Protein AF-A0A1B8D083-F1 (afdb_monomer_lite)

Sequence (375 aa):
MPKVTSPSFTNTTDFDNASRGFIAALEPCIVRNHEDHVIWNNEEYDFLKDGIYQIHGFDLSNITVIEGKQGIIVIDPLISVECAAAGLKLYREHRGNRPVTGLFYTHPHGDHFGGPVEEVVDGVRFIFQITPGTEAPSEMNFYIPERKALCMVENATHNLYNILTLRGAVVRDAQAWSSYLDEAIVLFAHDADVSFASHHWPTWGREAITQYLSEQRDLYAYLHDQTVRMINEGQTGIEIAESFVLPHTLQRAWHAQGYYGSISHNHPPAEEGRRYVFCMGGADAVVRMAQTYVENGDLRFAATLLSHVVFADSKHDEAKEALALVSEKLGYGAENGPWRNCYLTGADELRGKLYPVSFDTSNEGMTAALLLDQL

Foldseek 3Di:
DPPPPDPDPVDCVVVCVVVPPCDDDDPYQFDADDVGHTDDHPPPDPPPPPQKDWDPDLAPDIWIWGDDPQFIEIWQQFLAQVSSVVSVVVCCVPPNDGDHPHYYQPAPDNGRCNHFDWDQDPNWTKTKDWQALALHNTDIKIAGQVQLETEPAPLFDLEAAALAAPVDDDRGQLLSSLVSLVVCLVPRLCRRQWYHYPDDDIDGGSVRSSVRSNLSSVLSVLLPPVCVVVVVVVDDLQNCLVPPDDPPVNVPRSSHHCPHHHSDDDHDLQVVLLVVQVVQPHLVSLLVVLVVCVVVVVLVVSLVSLSSSCSNPVPPLSSLQSNLVSLCVQLVVDPDPVSVVVSNVSSCVSVPDDDPPPDPCPPVVNVVVDDPVRD

Radius of gyration: 29.25 Å; chains: 1; bounding box: 62×53×83 Å

Secondary structure (DSSP, 8-state):
--------TT--HHHHHHHTT-----SSS-EE-TTS-EEE--TT-TT--SSEEEE-SSSSS-EEEEE-SSSEEEE---SSHHHHHHHHHHHHHHH--PPEEEEE-SSS-HHHH-SPEEEEETTEEEEEEE-TTSSSSS-EEEEEGGGTEEE-TTTS-SSPPPSS-TT--PPP-HHHHHHHHHHHIIIIITT-SEEE-SSS--EESHHHHHHHHHHHHHHHHHHHHHHHHHHHTT--HHHHHHH----HHHHH-GGGS-SSS-S--S--HHHHHHHHHHHTTSHHHHHHHHHHHHHTT-HHHHHHHHHHHHHH-TT-HHHHHHHHHHHHHHHHT-SSHHHHHHHHHHHHHHTT--------TT-HHHHTTS-TTT-

Structure (mmCIF, N/CA/C/O backbone):
data_AF-A0A1B8D083-F1
#
_entry.id   AF-A0A1B8D083-F1
#
loop_
_atom_site.group_PDB
_atom_site.id
_atom_site.type_symbol
_atom_site.label_atom_id
_atom_site.label_alt_id
_atom_site.label_comp_id
_atom_site.label_asym_id
_atom_site.label_entity_id
_atom_site.label_seq_id
_atom_site.pdbx_PDB_ins_code
_atom_site.Cartn_x
_atom_site.Cartn_y
_atom_site.Cartn_z
_atom_site.occupancy
_atom_site.B_iso_or_equiv
_atom_site.auth_seq_id
_atom_site.auth_comp_id
_atom_site.auth_asym_id
_atom_site.auth_atom_id
_atom_site.pdbx_PDB_model_num
ATOM 1 N N . MET A 1 1 ? 12.290 31.169 -26.814 1.00 35.31 1 MET A N 1
ATOM 2 C CA . MET A 1 1 ? 13.420 30.839 -25.922 1.00 35.31 1 MET A CA 1
ATOM 3 C C . MET A 1 1 ? 13.055 31.283 -24.518 1.00 35.31 1 MET A C 1
ATOM 5 O O . MET A 1 1 ? 12.882 32.486 -24.332 1.00 35.31 1 MET A O 1
ATOM 9 N N . PRO A 1 2 ? 12.859 30.373 -23.552 1.00 39.44 2 PRO A N 1
ATOM 10 C CA . PRO A 1 2 ? 12.775 30.788 -22.162 1.00 39.44 2 PRO A CA 1
ATOM 11 C C . PRO A 1 2 ? 14.160 31.298 -21.750 1.00 39.44 2 PRO A C 1
ATOM 13 O O . PRO A 1 2 ? 15.174 30.686 -22.085 1.00 39.44 2 PRO A O 1
ATOM 16 N N . LYS A 1 3 ? 14.214 32.451 -21.080 1.00 43.03 3 LYS A N 1
ATOM 17 C CA . LYS A 1 3 ? 15.454 32.958 -20.485 1.00 43.03 3 LYS A CA 1
ATOM 18 C C . LYS A 1 3 ? 15.891 31.960 -19.415 1.00 43.03 3 LYS A C 1
ATOM 20 O O . LYS A 1 3 ? 15.211 31.836 -18.403 1.00 43.03 3 LYS A O 1
ATOM 25 N N . VAL A 1 4 ? 17.003 31.264 -19.638 1.00 47.03 4 VAL A N 1
ATOM 26 C CA . VAL A 1 4 ? 17.672 30.503 -18.580 1.00 47.03 4 VAL A CA 1
ATOM 27 C C . VAL A 1 4 ? 18.258 31.530 -17.618 1.00 47.03 4 VAL A C 1
ATOM 29 O O . VAL A 1 4 ? 19.306 32.116 -17.872 1.00 47.03 4 VAL A O 1
ATOM 32 N N . THR A 1 5 ? 17.531 31.828 -16.548 1.00 59.59 5 THR A N 1
ATOM 33 C CA . THR A 1 5 ? 18.091 32.510 -15.384 1.00 59.59 5 THR A CA 1
ATOM 34 C C . THR A 1 5 ? 18.868 31.469 -14.595 1.00 59.59 5 THR A C 1
ATOM 36 O O . THR A 1 5 ? 18.269 30.628 -13.932 1.00 59.59 5 THR A O 1
ATOM 39 N N . SER A 1 6 ? 20.192 31.480 -14.725 1.00 58.06 6 SER A N 1
ATOM 40 C CA . SER A 1 6 ? 21.076 30.665 -13.896 1.00 58.06 6 SER A CA 1
ATOM 41 C C . SER A 1 6 ? 21.186 31.262 -12.487 1.00 58.06 6 SER A C 1
ATOM 43 O O . SER A 1 6 ? 21.085 32.487 -12.343 1.00 58.06 6 SER A O 1
ATOM 45 N N . PRO A 1 7 ? 21.457 30.443 -11.457 1.00 60.16 7 PRO A N 1
ATOM 46 C CA . PRO A 1 7 ? 21.855 30.944 -10.148 1.00 60.16 7 PRO A CA 1
ATOM 47 C C . PRO A 1 7 ? 23.059 31.893 -10.256 1.00 60.16 7 PRO A C 1
ATOM 49 O O . PRO A 1 7 ? 23.902 31.770 -11.150 1.00 60.16 7 PRO A O 1
ATOM 52 N N . SER A 1 8 ? 23.143 32.864 -9.346 1.00 73.56 8 SER A N 1
ATOM 53 C CA . SER A 1 8 ? 24.267 33.800 -9.301 1.00 73.56 8 SER A CA 1
ATOM 54 C C . SER A 1 8 ? 25.480 33.135 -8.655 1.00 73.56 8 SER A C 1
ATOM 56 O O . SER A 1 8 ? 25.604 33.138 -7.436 1.00 73.56 8 SER A O 1
ATOM 58 N N . PHE A 1 9 ? 26.412 32.623 -9.460 1.00 74.12 9 PHE A N 1
ATOM 59 C CA . PHE A 1 9 ? 27.657 32.009 -8.967 1.00 74.12 9 PHE A CA 1
ATOM 60 C C . PHE A 1 9 ? 28.621 32.995 -8.282 1.00 74.12 9 PHE A C 1
ATOM 62 O O . PHE A 1 9 ? 29.599 32.577 -7.672 1.00 74.12 9 PHE A O 1
ATOM 69 N N . THR A 1 10 ? 28.358 34.302 -8.368 1.00 81.44 10 THR A N 1
ATOM 70 C CA . THR A 1 10 ? 29.085 35.343 -7.623 1.00 81.44 10 THR A CA 1
ATOM 71 C C . THR A 1 10 ? 28.470 35.644 -6.252 1.00 81.44 10 THR A C 1
ATOM 73 O O . THR A 1 10 ? 29.045 36.423 -5.498 1.00 81.44 10 THR A O 1
ATOM 76 N N . ASN A 1 11 ? 27.306 35.065 -5.920 1.00 71.50 11 ASN A N 1
ATOM 77 C CA . ASN A 1 11 ? 26.664 35.230 -4.618 1.00 71.50 11 ASN A CA 1
ATOM 78 C C . ASN A 1 11 ? 27.136 34.123 -3.661 1.00 71.50 11 ASN A C 1
ATOM 80 O O . ASN A 1 11 ? 26.690 32.985 -3.764 1.00 71.50 11 ASN A O 1
ATOM 84 N N . THR A 1 12 ? 28.018 34.469 -2.724 1.00 76.31 12 THR A N 1
ATOM 85 C CA . THR A 1 12 ? 28.580 33.543 -1.724 1.00 76.31 12 THR A CA 1
ATOM 86 C C . THR A 1 12 ? 27.841 33.561 -0.384 1.00 76.31 12 THR A C 1
ATOM 88 O O . THR A 1 12 ? 28.309 32.948 0.570 1.00 76.31 12 THR A O 1
ATOM 91 N N . THR A 1 13 ? 26.682 34.224 -0.297 1.00 67.69 13 THR A N 1
ATOM 92 C CA . THR A 1 13 ? 25.957 34.456 0.967 1.00 67.69 13 THR A CA 1
ATOM 93 C C . THR A 1 13 ? 25.660 33.168 1.740 1.00 67.69 13 THR A C 1
ATOM 95 O O . THR A 1 13 ? 25.706 33.186 2.963 1.00 67.69 13 THR A O 1
ATOM 98 N N . ASP A 1 14 ? 25.401 32.044 1.066 1.00 51.91 14 ASP A N 1
ATOM 99 C CA . ASP A 1 14 ? 25.166 30.761 1.744 1.00 51.91 14 ASP A CA 1
ATOM 100 C C . ASP A 1 14 ? 26.439 30.177 2.377 1.00 51.91 14 ASP A C 1
ATOM 102 O O . ASP A 1 14 ? 26.368 29.600 3.459 1.00 51.91 14 ASP A O 1
ATOM 106 N N . PHE A 1 15 ? 27.615 30.393 1.774 1.00 52.81 15 PHE A N 1
ATOM 107 C CA . PHE A 1 15 ? 28.903 30.034 2.383 1.00 52.81 15 PHE A CA 1
ATOM 108 C C . PHE A 1 15 ? 29.192 30.901 3.611 1.00 52.81 15 PHE A C 1
ATOM 110 O O . PHE A 1 15 ? 29.624 30.392 4.649 1.00 52.81 15 PHE A O 1
ATOM 117 N N . ASP A 1 16 ? 28.898 32.198 3.507 1.00 65.94 16 ASP A N 1
ATOM 118 C CA . ASP A 1 16 ? 29.034 33.135 4.617 1.00 65.94 16 ASP A CA 1
ATOM 119 C C . ASP A 1 16 ? 28.040 32.787 5.738 1.00 65.94 16 ASP A C 1
ATOM 121 O O . ASP A 1 16 ? 28.429 32.710 6.894 1.00 65.94 16 ASP A O 1
ATOM 125 N N . ASN A 1 17 ? 26.776 32.478 5.431 1.00 53.44 17 ASN A N 1
ATOM 126 C CA . ASN A 1 17 ? 25.757 32.086 6.415 1.00 53.44 17 ASN A CA 1
ATOM 127 C C . ASN A 1 17 ? 26.057 30.741 7.086 1.00 53.44 17 ASN A C 1
ATOM 129 O O . ASN A 1 17 ? 25.830 30.611 8.286 1.00 53.44 17 ASN A O 1
ATOM 133 N N . ALA A 1 18 ? 26.600 29.768 6.349 1.00 39.06 18 ALA A N 1
ATOM 134 C CA . ALA A 1 18 ? 27.004 28.474 6.901 1.00 39.06 18 ALA A CA 1
ATOM 135 C C . ALA A 1 18 ? 28.136 28.593 7.940 1.00 39.06 18 ALA A C 1
ATOM 137 O O . ALA A 1 18 ? 28.322 27.693 8.755 1.00 39.06 18 ALA A O 1
ATOM 138 N N . SER A 1 19 ? 28.884 29.700 7.923 1.00 47.12 19 SER A N 1
ATOM 139 C CA . SER A 1 19 ? 30.014 29.961 8.822 1.00 47.12 19 SER A CA 1
ATOM 140 C C . SER A 1 19 ? 29.788 31.141 9.787 1.00 47.12 19 SER A C 1
ATOM 142 O O . SER A 1 19 ? 30.520 31.301 10.767 1.00 47.12 19 SER A O 1
ATOM 144 N N . ARG A 1 20 ? 28.752 31.959 9.566 1.00 40.88 20 ARG A N 1
ATOM 145 C CA . ARG A 1 20 ? 28.433 33.164 10.344 1.00 40.88 20 ARG A CA 1
ATOM 146 C C . ARG A 1 20 ? 27.710 32.819 11.642 1.00 40.88 20 ARG A C 1
ATOM 148 O O . ARG A 1 20 ? 26.608 32.288 11.638 1.00 40.88 20 ARG A O 1
ATOM 155 N N . GLY A 1 21 ? 28.300 33.226 12.765 1.00 40.69 21 GLY A N 1
ATOM 156 C CA . GLY A 1 21 ? 27.706 33.048 14.095 1.00 40.69 21 GLY A CA 1
ATOM 157 C C . GLY A 1 21 ? 27.992 31.691 14.736 1.00 40.69 21 GLY A C 1
ATOM 158 O O . GLY A 1 21 ? 27.399 31.373 15.763 1.00 40.69 21 GLY A O 1
ATOM 159 N N . PHE A 1 22 ? 28.916 30.908 14.174 1.00 39.06 22 PHE A N 1
ATOM 160 C CA . PHE A 1 22 ? 29.440 29.727 14.848 1.00 39.06 22 PHE A CA 1
ATOM 161 C C . PHE A 1 22 ? 30.236 30.144 16.101 1.00 39.06 22 PHE A C 1
ATOM 163 O O . PHE A 1 22 ? 31.201 30.901 15.995 1.00 39.06 22 PHE A O 1
ATOM 170 N N . ILE A 1 23 ? 29.802 29.687 17.285 1.00 42.44 23 ILE A N 1
ATOM 171 C CA . ILE A 1 23 ? 30.380 30.051 18.596 1.00 42.44 23 ILE A CA 1
ATOM 172 C C . ILE A 1 23 ? 30.952 28.817 19.328 1.00 42.44 23 ILE A C 1
ATOM 174 O O . ILE A 1 23 ? 32.112 28.861 19.724 1.00 42.44 23 ILE A O 1
ATOM 178 N N . ALA A 1 24 ? 30.187 27.727 19.493 1.00 39.41 24 ALA A N 1
ATOM 179 C CA . ALA A 1 24 ? 30.637 26.391 19.938 1.00 39.41 24 ALA A CA 1
ATOM 180 C C . ALA A 1 24 ? 29.497 25.355 19.775 1.00 39.41 24 ALA A C 1
ATOM 182 O O . ALA A 1 24 ? 28.337 25.746 19.648 1.00 39.41 24 ALA A O 1
ATOM 183 N N . ALA A 1 25 ? 29.814 24.054 19.813 1.00 39.97 25 ALA A N 1
ATOM 184 C CA . ALA A 1 25 ? 28.861 22.937 19.827 1.00 39.97 25 ALA A CA 1
ATOM 185 C C . ALA A 1 25 ? 29.106 22.046 21.049 1.00 39.97 25 ALA A C 1
ATOM 187 O O . ALA A 1 25 ? 30.201 22.057 21.607 1.00 39.97 25 ALA A O 1
ATOM 188 N N . LEU A 1 26 ? 28.044 21.350 21.462 1.00 39.06 26 LEU A N 1
ATOM 189 C CA . LEU A 1 26 ? 27.848 20.808 22.798 1.00 39.06 26 LEU A CA 1
ATOM 190 C C . LEU A 1 26 ? 29.109 20.146 23.367 1.00 39.06 26 LEU A C 1
ATOM 192 O O . LEU A 1 26 ? 29.471 19.060 22.929 1.00 39.06 26 LEU A O 1
ATOM 196 N N . GLU A 1 27 ? 29.707 20.764 24.393 1.00 43.91 27 GLU A N 1
ATOM 197 C CA . GLU A 1 27 ? 30.523 20.046 25.370 1.00 43.91 27 GLU A CA 1
ATOM 198 C C . GLU A 1 27 ? 30.133 20.386 26.821 1.00 43.91 27 GLU A C 1
ATOM 200 O O . GLU A 1 27 ? 30.391 21.494 27.294 1.00 43.91 27 GLU A O 1
ATOM 205 N N . PRO A 1 28 ? 29.402 19.444 27.461 1.00 38.75 28 PRO A N 1
ATOM 206 C CA . PRO A 1 28 ? 28.068 19.184 26.897 1.00 38.75 28 PRO A CA 1
ATOM 207 C C . PRO A 1 28 ? 26.964 18.721 27.841 1.00 38.75 28 PRO A C 1
ATOM 209 O O . PRO A 1 28 ? 27.169 17.890 28.716 1.00 38.75 28 PRO A O 1
ATOM 212 N N . CYS A 1 29 ? 25.736 19.042 27.456 1.00 54.09 29 CYS A N 1
ATOM 213 C CA . CYS A 1 29 ? 24.543 18.344 27.909 1.00 54.09 29 CYS A CA 1
ATOM 214 C C . CYS A 1 29 ? 24.322 17.017 27.143 1.00 54.09 29 CYS A C 1
ATOM 216 O O . CYS A 1 29 ? 23.278 16.817 26.560 1.00 54.09 29 CYS A O 1
ATOM 218 N N . ILE A 1 30 ? 25.309 16.124 27.026 1.00 46.06 30 ILE A N 1
ATOM 219 C CA . ILE A 1 30 ? 25.129 14.816 26.363 1.00 46.06 30 ILE A CA 1
ATOM 220 C C . ILE A 1 30 ? 25.744 13.679 27.192 1.00 46.06 30 ILE A C 1
ATOM 222 O O . ILE A 1 30 ? 26.878 13.760 27.657 1.00 46.06 30 ILE A O 1
ATOM 226 N N . VAL A 1 31 ? 24.963 12.600 27.286 1.00 43.53 31 VAL A N 1
ATOM 227 C CA . VAL A 1 31 ? 25.223 11.228 27.750 1.00 43.53 31 VAL A CA 1
ATOM 228 C C . VAL A 1 31 ? 26.267 10.540 26.903 1.00 43.53 31 VAL A C 1
ATOM 230 O O . VAL A 1 31 ? 26.088 10.556 25.707 1.00 43.53 31 VAL A O 1
ATOM 233 N N . ARG A 1 32 ? 27.248 9.846 27.485 1.00 55.22 32 ARG A N 1
ATOM 234 C CA . ARG A 1 32 ? 28.288 9.071 26.787 1.00 55.22 32 ARG A CA 1
ATOM 235 C C . ARG A 1 32 ? 28.113 7.560 27.011 1.00 55.22 32 ARG A C 1
ATOM 237 O O . ARG A 1 32 ? 27.521 7.160 28.005 1.00 55.22 32 ARG A O 1
ATOM 244 N N . ASN A 1 33 ? 28.606 6.714 26.114 1.00 40.19 33 ASN A N 1
ATOM 245 C CA . ASN A 1 33 ? 28.629 5.264 26.227 1.00 40.19 33 ASN A CA 1
ATOM 246 C C . ASN A 1 33 ? 29.945 4.823 26.882 1.00 40.19 33 ASN A C 1
ATOM 248 O O . ASN A 1 33 ? 30.778 5.648 27.235 1.00 40.19 33 ASN A O 1
ATOM 252 N N . HIS A 1 34 ? 30.103 3.521 27.096 1.00 40.78 34 HIS A N 1
ATOM 253 C CA . HIS A 1 34 ? 31.009 2.937 28.088 1.00 40.78 34 HIS A CA 1
ATOM 254 C C . HIS A 1 34 ? 32.525 3.042 27.817 1.00 40.78 34 HIS A C 1
ATOM 256 O O . HIS A 1 34 ? 33.307 2.728 28.710 1.00 40.78 34 HIS A O 1
ATOM 262 N N . GLU A 1 35 ? 32.938 3.517 26.643 1.00 46.81 35 GLU A N 1
ATOM 263 C CA . GLU A 1 35 ? 34.320 3.943 26.351 1.00 46.81 35 GLU A CA 1
ATOM 264 C C . GLU A 1 35 ? 34.473 5.481 26.321 1.00 46.81 35 GLU A C 1
ATOM 266 O O . GLU A 1 35 ? 35.556 5.973 26.020 1.00 46.81 35 GLU A O 1
ATOM 271 N N . ASP A 1 36 ? 33.406 6.223 26.662 1.00 54.28 36 ASP A N 1
ATOM 272 C CA . ASP A 1 36 ? 33.219 7.688 26.634 1.00 54.28 36 ASP A CA 1
ATOM 273 C C . ASP A 1 36 ? 32.542 8.288 25.359 1.00 54.28 36 ASP A C 1
ATOM 275 O O . ASP A 1 36 ? 32.768 9.458 25.023 1.00 54.28 36 ASP A O 1
ATOM 279 N N . HIS A 1 37 ? 31.628 7.565 24.663 1.00 52.16 37 HIS A N 1
ATOM 280 C CA . HIS A 1 37 ? 30.934 8.105 23.458 1.00 52.16 37 HIS A CA 1
ATOM 281 C C . HIS A 1 37 ? 29.516 8.660 23.648 1.00 52.16 37 HIS A C 1
ATOM 283 O O . HIS A 1 37 ? 28.562 7.931 23.846 1.00 52.16 37 HIS A O 1
ATOM 289 N N . VAL A 1 38 ? 29.345 9.953 23.432 1.00 48.41 38 VAL A N 1
ATOM 290 C CA . VAL A 1 38 ? 28.099 10.746 23.430 1.00 48.41 38 VAL A CA 1
ATOM 291 C C . VAL A 1 38 ? 26.916 10.128 22.608 1.00 48.41 38 VAL A C 1
ATOM 293 O O . VAL A 1 38 ? 27.074 9.929 21.413 1.00 48.41 38 VAL A O 1
ATOM 296 N N . ILE A 1 39 ? 25.735 9.868 23.204 1.00 40.47 39 ILE A N 1
ATOM 297 C CA . ILE A 1 39 ? 24.523 9.211 22.660 1.00 40.47 39 ILE A CA 1
ATOM 298 C C . ILE A 1 39 ? 23.259 10.099 22.732 1.00 40.47 39 ILE A C 1
ATOM 300 O O . ILE A 1 39 ? 22.441 10.039 21.819 1.00 40.47 39 ILE A O 1
ATOM 304 N N . TRP A 1 40 ? 23.052 10.917 23.781 1.00 37.97 40 TRP A N 1
ATOM 305 C CA . TRP A 1 40 ? 21.798 11.692 23.933 1.00 37.97 40 TRP A CA 1
ATOM 306 C C . TRP A 1 40 ? 21.845 12.910 24.881 1.00 37.97 40 TRP A C 1
ATOM 308 O O . TRP A 1 40 ? 22.535 12.870 25.895 1.00 37.97 40 TRP A O 1
ATOM 318 N N . ASN A 1 41 ? 21.049 13.953 24.599 1.00 49.31 41 ASN A N 1
ATOM 319 C CA . ASN A 1 41 ? 20.940 15.213 25.355 1.00 49.31 41 ASN A CA 1
ATOM 320 C C . ASN A 1 41 ? 19.531 15.416 25.914 1.00 49.31 41 ASN A C 1
ATOM 322 O O . ASN A 1 41 ? 18.594 15.516 25.131 1.00 49.31 41 ASN A O 1
ATOM 326 N N . ASN A 1 42 ? 19.377 15.499 27.239 1.00 42.69 42 ASN A N 1
ATOM 327 C CA . ASN A 1 42 ? 18.054 15.390 27.856 1.00 42.69 42 ASN A CA 1
ATOM 328 C C . ASN A 1 42 ? 17.711 16.396 28.953 1.00 42.69 42 ASN A C 1
ATOM 330 O O . ASN A 1 42 ? 16.707 16.212 29.637 1.00 42.69 42 ASN A O 1
ATOM 334 N N . GLU A 1 43 ? 18.481 17.457 29.153 1.00 55.72 43 GLU A N 1
ATOM 335 C CA . GLU A 1 43 ? 18.119 18.445 30.184 1.00 55.72 43 GLU A CA 1
ATOM 336 C C . GLU A 1 43 ? 16.973 19.394 29.765 1.00 55.72 43 GLU A C 1
ATOM 338 O O . GLU A 1 43 ? 16.831 20.491 30.294 1.00 55.72 43 GLU A O 1
ATOM 343 N N . GLU A 1 44 ? 16.102 18.969 28.843 1.00 41.97 44 GLU A N 1
ATOM 344 C CA . GLU A 1 44 ? 15.040 19.784 28.233 1.00 41.97 44 GLU A CA 1
ATOM 345 C C . GLU A 1 44 ? 13.632 19.620 28.855 1.00 41.97 44 GLU A C 1
ATOM 347 O O . GLU A 1 44 ? 12.709 20.330 28.457 1.00 41.97 44 GLU A O 1
ATOM 352 N N . TYR A 1 45 ? 13.416 18.739 29.842 1.00 49.00 45 TYR A N 1
ATOM 353 C CA . TYR A 1 45 ? 12.047 18.308 30.216 1.00 49.00 45 TYR A CA 1
ATOM 354 C C . TYR A 1 45 ? 11.586 18.599 31.660 1.00 49.00 45 TYR A C 1
ATOM 356 O O . TYR A 1 45 ? 10.638 17.993 32.156 1.00 49.00 45 TYR A O 1
ATOM 364 N N . ASP A 1 46 ? 12.189 19.559 32.357 1.00 47.75 46 ASP A N 1
ATOM 365 C CA . ASP A 1 46 ? 12.025 19.718 33.816 1.00 47.75 46 ASP A CA 1
ATOM 366 C C . ASP A 1 46 ? 10.674 20.317 34.313 1.00 47.75 46 ASP A C 1
ATOM 368 O O . ASP A 1 46 ? 10.465 20.480 35.518 1.00 47.75 46 ASP A O 1
ATOM 372 N N . PHE A 1 47 ? 9.724 20.625 33.417 1.00 45.09 47 PHE A N 1
ATOM 373 C CA . PHE A 1 47 ? 8.469 21.353 33.705 1.00 45.09 47 PHE A CA 1
ATOM 374 C C . PHE A 1 47 ? 7.223 20.479 33.999 1.00 45.09 47 PHE A C 1
ATOM 376 O O . PHE A 1 47 ? 6.136 21.014 34.211 1.00 45.09 47 PHE A O 1
ATOM 383 N N . LEU A 1 48 ? 7.344 19.148 34.042 1.00 44.22 48 LEU A N 1
ATOM 384 C CA . LEU A 1 48 ? 6.218 18.187 34.088 1.00 44.22 48 LEU A CA 1
ATOM 385 C C . LEU A 1 48 ? 5.728 17.762 35.506 1.00 44.22 48 LEU A C 1
ATOM 387 O O . LEU A 1 48 ? 5.119 16.706 35.649 1.00 44.22 48 LEU A O 1
ATOM 391 N N . LYS A 1 49 ? 5.995 18.523 36.581 1.00 43.12 49 LYS A N 1
ATOM 392 C CA . LYS A 1 49 ? 6.062 17.960 37.957 1.00 43.12 49 LYS A CA 1
ATOM 393 C C . LYS A 1 49 ? 4.771 17.831 38.811 1.00 43.12 49 LYS A C 1
ATOM 395 O O . LYS A 1 49 ? 4.882 17.214 39.862 1.00 43.12 49 LYS A O 1
ATOM 400 N N . ASP A 1 50 ? 3.572 18.291 38.416 1.00 57.62 50 ASP A N 1
ATOM 401 C CA . ASP A 1 50 ? 2.331 18.101 39.222 1.00 57.62 50 ASP A CA 1
ATOM 402 C C . ASP A 1 50 ? 1.088 17.709 38.391 1.00 57.62 50 ASP A C 1
ATOM 404 O O . ASP A 1 50 ? 0.838 18.266 37.324 1.00 57.62 50 ASP A O 1
ATOM 408 N N . GLY A 1 51 ? 0.266 16.782 38.914 1.00 59.69 51 GLY A N 1
ATOM 409 C CA . GLY A 1 51 ? -1.019 16.360 38.317 1.00 59.69 51 GLY A CA 1
ATOM 410 C C . GLY A 1 51 ? -0.938 15.239 37.271 1.00 59.69 51 GLY A C 1
ATOM 411 O O . GLY A 1 51 ? -1.960 14.894 36.677 1.00 59.69 51 GLY A O 1
ATOM 412 N N . ILE A 1 52 ? 0.250 14.666 37.071 1.00 68.50 52 ILE A N 1
ATOM 413 C CA . ILE A 1 52 ? 0.526 13.548 36.164 1.00 68.50 52 ILE A CA 1
ATOM 414 C C . ILE A 1 52 ? 0.972 12.357 37.010 1.00 68.50 52 ILE A C 1
ATOM 416 O O . ILE A 1 52 ? 1.915 12.455 37.793 1.00 68.50 52 ILE A O 1
ATOM 420 N N . TYR A 1 53 ? 0.284 11.235 36.859 1.00 68.12 53 TYR A N 1
ATOM 421 C CA . TYR A 1 53 ? 0.540 10.004 37.593 1.00 68.12 53 TYR A CA 1
ATOM 422 C C . TYR A 1 53 ? 0.782 8.875 36.610 1.00 68.12 53 TYR A C 1
ATOM 424 O O . TYR A 1 53 ? 0.131 8.817 35.573 1.00 68.12 53 TYR A O 1
ATOM 432 N N . GLN A 1 54 ? 1.677 7.957 36.947 1.00 53.53 54 GLN A N 1
ATOM 433 C CA . GLN A 1 54 ? 1.875 6.735 36.181 1.00 53.53 54 GLN A CA 1
ATOM 434 C C . GLN A 1 54 ? 1.642 5.529 37.077 1.00 53.53 54 GLN A C 1
ATOM 436 O O . GLN A 1 54 ? 2.039 5.515 38.244 1.00 53.53 54 GLN A O 1
ATOM 441 N N . ILE A 1 55 ? 0.963 4.528 36.529 1.00 59.50 55 ILE A N 1
ATOM 442 C CA . ILE A 1 55 ? 0.824 3.219 37.153 1.00 59.50 55 ILE A CA 1
ATOM 443 C C . ILE A 1 55 ? 1.726 2.270 36.373 1.00 59.50 55 ILE A C 1
ATOM 445 O O . ILE A 1 55 ? 1.587 2.118 35.160 1.00 59.50 55 ILE A O 1
ATOM 449 N N . HIS A 1 56 ? 2.658 1.659 37.096 1.00 55.59 56 HIS A N 1
ATOM 450 C CA . HIS A 1 56 ? 3.701 0.798 36.551 1.00 55.59 56 HIS A CA 1
ATOM 451 C C . HIS A 1 56 ? 3.469 -0.659 36.949 1.00 55.59 56 HIS A C 1
ATOM 453 O O . HIS A 1 56 ? 2.948 -0.931 38.033 1.00 55.59 56 HIS A O 1
ATOM 459 N N . GLY A 1 57 ? 3.931 -1.590 36.110 1.00 45.03 57 GLY A N 1
ATOM 460 C CA . GLY A 1 57 ? 4.023 -3.015 36.454 1.00 45.03 57 GLY A CA 1
ATOM 461 C C . GLY A 1 57 ? 2.690 -3.762 36.461 1.00 45.03 57 GLY A C 1
ATOM 462 O O . GLY A 1 57 ? 2.592 -4.825 37.070 1.00 45.03 57 GLY A O 1
ATOM 463 N N . PHE A 1 58 ? 1.669 -3.194 35.819 1.00 47.97 58 PHE A N 1
ATOM 464 C CA . PHE A 1 58 ? 0.383 -3.853 35.586 1.00 47.97 58 PHE A CA 1
ATOM 465 C C . PHE A 1 58 ? 0.329 -4.493 34.195 1.00 47.97 58 PHE A C 1
ATOM 467 O O . PHE A 1 58 ? -0.504 -5.360 33.977 1.00 47.97 58 PHE A O 1
ATOM 474 N N . ASP A 1 59 ? 1.225 -4.101 33.288 1.00 51.22 59 ASP A N 1
ATOM 475 C CA . ASP A 1 59 ? 1.394 -4.666 31.950 1.00 51.22 59 ASP A CA 1
ATOM 476 C C . ASP A 1 59 ? 2.810 -4.347 31.421 1.00 51.22 59 ASP A C 1
ATOM 478 O O . ASP A 1 59 ? 3.646 -3.851 32.184 1.00 51.22 59 ASP A O 1
ATOM 482 N N . LEU A 1 60 ? 3.088 -4.638 30.143 1.00 44.59 60 LEU A N 1
ATOM 483 C CA . LEU A 1 60 ? 4.359 -4.323 29.473 1.00 44.59 60 LEU A CA 1
ATOM 484 C C . LEU A 1 60 ? 4.637 -2.810 29.411 1.00 44.59 60 LEU A C 1
ATOM 486 O O . LEU A 1 60 ? 5.777 -2.384 29.601 1.00 44.59 60 LEU A O 1
ATOM 490 N N . SER A 1 61 ? 3.593 -2.011 29.192 1.00 45.09 61 SER A N 1
ATOM 491 C CA . SER A 1 61 ? 3.644 -0.550 29.179 1.00 45.09 61 SER A CA 1
ATOM 492 C C . SER A 1 61 ? 3.197 0.053 30.517 1.00 45.09 61 SER A C 1
ATOM 494 O O . SER A 1 61 ? 2.752 -0.631 31.445 1.00 45.09 61 SER A O 1
ATOM 496 N N . ASN A 1 62 ? 3.306 1.378 30.621 1.00 55.88 62 ASN A N 1
ATOM 497 C CA . ASN A 1 62 ? 2.751 2.140 31.733 1.00 55.88 62 ASN A CA 1
ATOM 498 C C . ASN A 1 62 ? 1.492 2.866 31.273 1.00 55.88 62 ASN A C 1
ATOM 500 O O . ASN A 1 62 ? 1.477 3.439 30.188 1.00 55.88 62 ASN A O 1
ATOM 504 N N . ILE A 1 63 ? 0.508 2.973 32.161 1.00 63.28 63 ILE A N 1
ATOM 505 C CA . ILE A 1 63 ? -0.645 3.851 31.961 1.00 63.28 63 ILE A CA 1
ATOM 506 C C . ILE A 1 63 ? -0.384 5.177 32.672 1.00 63.28 63 ILE A C 1
ATOM 508 O O . ILE A 1 63 ? -0.025 5.208 33.855 1.00 63.28 63 ILE A O 1
ATOM 512 N N . THR A 1 64 ? -0.562 6.285 31.955 1.00 71.25 64 THR A N 1
ATOM 513 C CA . THR A 1 64 ? -0.435 7.638 32.511 1.00 71.25 64 THR A CA 1
ATOM 514 C C . THR A 1 64 ? -1.815 8.243 32.728 1.00 71.25 64 THR A C 1
ATOM 516 O O . THR A 1 64 ? -2.691 8.151 31.875 1.00 71.25 64 THR A O 1
ATOM 519 N N . VAL A 1 65 ? -2.017 8.893 33.868 1.00 70.88 65 VAL A N 1
ATOM 520 C CA . VAL A 1 65 ? -3.252 9.583 34.232 1.00 70.88 65 VAL A CA 1
ATOM 521 C C . VAL A 1 65 ? -2.934 11.041 34.526 1.00 70.88 65 VAL A C 1
ATOM 523 O O . VAL A 1 65 ? -2.151 11.345 35.424 1.00 70.88 65 VAL A O 1
ATOM 526 N N . ILE A 1 66 ? -3.569 11.947 33.791 1.00 76.19 66 ILE A N 1
ATOM 527 C CA . ILE A 1 66 ? -3.453 13.392 33.982 1.00 76.19 66 ILE A CA 1
ATOM 528 C C . ILE A 1 66 ? -4.758 13.917 34.581 1.00 76.19 66 ILE A C 1
ATOM 530 O O . ILE A 1 66 ? -5.839 13.721 34.023 1.00 76.19 66 ILE A O 1
ATOM 534 N N . GLU A 1 67 ? -4.676 14.596 35.724 1.00 83.38 67 GLU A N 1
ATOM 535 C CA . GLU A 1 67 ? -5.827 15.236 36.366 1.00 83.38 67 GLU A CA 1
ATOM 536 C C . GLU A 1 67 ? -6.208 16.538 35.633 1.00 83.38 67 GLU A C 1
ATOM 538 O O . GLU A 1 67 ? -5.473 17.524 35.652 1.00 83.38 67 GLU A O 1
ATOM 543 N N . GLY A 1 68 ? -7.382 16.556 34.993 1.00 74.69 68 GLY A N 1
ATOM 544 C CA . GLY A 1 68 ? -7.952 17.718 34.307 1.00 74.69 68 GLY A CA 1
ATOM 545 C C . GLY A 1 68 ? -9.052 18.429 35.111 1.00 74.69 68 GLY A C 1
ATOM 546 O O . GLY A 1 68 ? -9.415 18.040 36.219 1.00 74.69 68 GLY A O 1
ATOM 547 N N . LYS A 1 69 ? -9.636 19.492 34.535 1.00 77.69 69 LYS A N 1
ATOM 548 C CA . LYS A 1 69 ? -10.684 20.300 35.202 1.00 77.69 69 LYS A CA 1
ATOM 549 C C . LYS A 1 69 ? -12.032 19.582 35.348 1.00 77.69 69 LYS A C 1
ATOM 551 O O . LYS A 1 69 ? -12.777 19.888 36.273 1.00 77.69 69 LYS A O 1
ATOM 556 N N . GLN A 1 70 ? -12.364 18.693 34.413 1.00 77.19 70 GLN A N 1
ATOM 557 C CA . GLN A 1 70 ? -13.669 18.018 34.323 1.00 77.19 70 GLN A CA 1
ATOM 558 C C . GLN A 1 70 ? -13.592 16.516 34.632 1.00 77.19 70 GLN A C 1
ATOM 560 O O . GLN A 1 70 ? -14.620 15.871 34.815 1.00 77.19 70 GLN A O 1
ATOM 565 N N . GLY A 1 71 ? -12.382 15.967 34.715 1.00 85.06 71 GLY A N 1
ATOM 566 C CA . GLY A 1 71 ? -12.134 14.540 34.823 1.00 85.06 71 GLY A CA 1
ATOM 567 C C . GLY A 1 71 ? -10.650 14.237 34.683 1.00 85.06 71 GLY A C 1
ATOM 568 O O . GLY A 1 71 ? -9.810 15.096 34.949 1.00 85.06 71 GLY A O 1
ATOM 569 N N . ILE A 1 72 ? -10.330 13.017 34.279 1.00 79.56 72 ILE A N 1
ATOM 570 C CA . ILE A 1 72 ? -8.961 12.576 34.006 1.00 79.56 72 ILE A CA 1
ATOM 571 C C . ILE A 1 72 ? -8.757 12.337 32.516 1.00 79.56 72 ILE A C 1
ATOM 573 O O . ILE A 1 72 ? -9.703 12.016 31.795 1.00 79.56 72 ILE A O 1
ATOM 577 N N . ILE A 1 73 ? -7.519 12.502 32.072 1.00 76.69 73 ILE A N 1
ATOM 578 C CA . ILE A 1 73 ? -7.052 12.071 30.760 1.00 76.69 73 ILE A CA 1
ATOM 579 C C . ILE A 1 73 ? -6.187 10.840 30.987 1.00 76.69 73 ILE A C 1
ATOM 581 O O . ILE A 1 73 ? -5.277 10.880 31.813 1.00 76.69 73 ILE A O 1
ATOM 585 N N . VAL A 1 74 ? -6.484 9.758 30.283 1.00 77.44 74 VAL A N 1
ATOM 586 C CA . VAL A 1 74 ? -5.687 8.532 30.315 1.00 77.44 74 VAL A CA 1
ATOM 587 C C . VAL A 1 74 ? -4.795 8.505 29.080 1.00 77.44 74 VAL A C 1
ATOM 589 O O . VAL A 1 74 ? -5.214 8.924 28.004 1.00 77.44 74 VAL A O 1
ATOM 592 N N . ILE A 1 75 ? -3.557 8.055 29.237 1.00 72.56 75 ILE A N 1
ATOM 593 C CA . ILE A 1 75 ? -2.629 7.832 28.135 1.00 72.56 75 ILE A CA 1
ATOM 594 C C . ILE A 1 75 ? -2.133 6.395 28.231 1.00 72.56 75 ILE A C 1
ATOM 596 O O . ILE A 1 75 ? -1.671 5.994 29.300 1.00 72.56 75 ILE A O 1
ATOM 600 N N . ASP A 1 76 ? -2.238 5.668 27.123 1.00 74.69 76 ASP A N 1
ATOM 601 C CA . ASP A 1 76 ? -1.752 4.298 26.934 1.00 74.69 76 ASP A CA 1
ATOM 602 C C . ASP A 1 76 ? -2.345 3.272 27.921 1.00 74.69 76 ASP A C 1
ATOM 604 O O . ASP A 1 76 ? -1.707 2.896 28.907 1.00 74.69 76 ASP A O 1
ATOM 608 N N . PRO A 1 77 ? -3.591 2.807 27.701 1.00 77.50 77 PRO A N 1
ATOM 609 C CA . PRO A 1 77 ? -4.302 1.935 28.632 1.00 77.50 77 PRO A CA 1
ATOM 610 C C . PRO A 1 77 ? -3.886 0.457 28.515 1.00 77.50 77 PRO A C 1
ATOM 612 O O . PRO A 1 77 ? -4.745 -0.417 28.521 1.00 77.50 77 PRO A O 1
ATOM 615 N N . LEU A 1 78 ? -2.581 0.178 28.494 1.00 60.06 78 LEU A N 1
ATOM 616 C CA . LEU A 1 78 ? -2.002 -1.169 28.621 1.00 60.06 78 LEU A CA 1
ATOM 617 C C . LEU A 1 78 ? -2.393 -2.153 27.484 1.00 60.06 78 LEU A C 1
ATOM 619 O O . LEU A 1 78 ? -3.067 -1.771 26.525 1.00 60.06 78 LEU A O 1
ATOM 623 N N . ILE A 1 79 ? -1.939 -3.419 27.559 1.00 53.66 79 ILE A N 1
ATOM 624 C CA . ILE A 1 79 ? -2.240 -4.473 26.562 1.00 53.66 79 ILE A CA 1
ATOM 625 C C . ILE A 1 79 ? -3.662 -5.016 26.734 1.00 53.66 79 ILE A C 1
ATOM 627 O O . ILE A 1 79 ? -4.261 -5.457 25.761 1.00 53.66 79 ILE A O 1
ATOM 631 N N . SER A 1 80 ? -4.210 -5.038 27.952 1.00 53.25 80 SER A N 1
ATOM 632 C CA . SER A 1 80 ? -5.501 -5.690 28.229 1.00 53.25 80 SER A CA 1
ATOM 633 C C . SER A 1 80 ? -6.451 -4.848 29.079 1.00 53.25 80 SER A C 1
ATOM 635 O O . SER A 1 80 ? -6.033 -4.035 29.911 1.00 53.25 80 SER A O 1
ATOM 637 N N . VAL A 1 81 ? -7.757 -5.090 28.909 1.00 56.47 81 VAL A N 1
ATOM 638 C CA . VAL A 1 81 ? -8.823 -4.422 29.678 1.00 56.47 81 VAL A CA 1
ATOM 639 C C . VAL A 1 81 ? -8.650 -4.664 31.170 1.00 56.47 81 VAL A C 1
ATOM 641 O O . VAL A 1 81 ? -8.845 -3.758 31.976 1.00 56.47 81 VAL A O 1
ATOM 644 N N . GLU A 1 82 ? -8.285 -5.884 31.555 1.00 69.06 82 GLU A N 1
ATOM 645 C CA . GLU A 1 82 ? -8.125 -6.299 32.941 1.00 69.06 82 GLU A CA 1
ATOM 646 C C . GLU A 1 82 ? -7.008 -5.510 33.624 1.00 69.06 82 GLU A C 1
ATOM 648 O O . GLU A 1 82 ? -7.210 -4.978 34.722 1.00 69.06 82 GLU A O 1
ATOM 653 N N . CYS A 1 83 ? -5.858 -5.381 32.958 1.00 57.53 83 CYS A N 1
ATOM 654 C CA . CYS A 1 83 ? -4.729 -4.605 33.455 1.00 57.53 83 CYS A CA 1
ATOM 655 C C . CYS A 1 83 ? -5.081 -3.115 33.532 1.00 57.53 83 CYS A C 1
ATOM 657 O O . CYS A 1 83 ? -4.840 -2.478 34.564 1.00 57.53 83 CYS A O 1
ATOM 659 N N . ALA A 1 84 ? -5.715 -2.564 32.490 1.00 65.38 84 ALA A N 1
ATOM 660 C CA . ALA A 1 84 ? -6.139 -1.165 32.449 1.00 65.38 84 ALA A CA 1
ATOM 661 C C . ALA A 1 84 ? -7.146 -0.837 33.564 1.00 65.38 84 ALA A C 1
ATOM 663 O O . ALA A 1 84 ? -6.999 0.150 34.291 1.00 65.38 84 ALA A O 1
ATOM 664 N N . ALA A 1 85 ? -8.145 -1.702 33.759 1.00 70.19 85 ALA A N 1
ATOM 665 C CA . ALA A 1 85 ? -9.155 -1.568 34.800 1.00 70.19 85 ALA A CA 1
ATOM 666 C C . ALA A 1 85 ? -8.543 -1.672 36.202 1.00 70.19 85 ALA A C 1
ATOM 668 O O . ALA A 1 85 ? -8.903 -0.893 37.091 1.00 70.19 85 ALA A O 1
ATOM 669 N N . ALA A 1 86 ? -7.601 -2.596 36.409 1.00 67.69 86 ALA A N 1
ATOM 670 C CA . ALA A 1 86 ? -6.891 -2.744 37.673 1.00 67.69 86 ALA A CA 1
ATOM 671 C C . ALA A 1 86 ? -6.017 -1.515 37.981 1.00 67.69 86 ALA A C 1
ATOM 673 O O . ALA A 1 86 ? -6.056 -1.007 39.107 1.00 67.69 86 ALA A O 1
ATOM 674 N N . GLY A 1 87 ? -5.306 -0.980 36.984 1.00 70.19 87 GLY A N 1
ATOM 675 C CA . GLY A 1 87 ? -4.515 0.242 37.128 1.00 70.19 87 GLY A CA 1
ATOM 676 C C . GLY A 1 87 ? -5.388 1.458 37.443 1.00 70.19 87 GLY A C 1
ATOM 677 O O . GLY A 1 87 ? -5.137 2.193 38.402 1.00 70.19 87 GLY A O 1
ATOM 678 N N . LEU A 1 88 ? -6.488 1.636 36.709 1.00 77.62 88 LEU A N 1
ATOM 679 C CA . LEU A 1 88 ? -7.409 2.746 36.936 1.00 77.62 88 LEU A CA 1
ATOM 680 C C . LEU A 1 88 ? -8.121 2.647 38.294 1.00 77.62 88 LEU A C 1
ATOM 682 O O . LEU A 1 88 ? -8.356 3.666 38.950 1.00 77.62 88 LEU A O 1
ATOM 686 N N . LYS A 1 89 ? -8.434 1.431 38.755 1.00 76.44 89 LYS A N 1
ATOM 687 C CA . LYS A 1 89 ? -8.950 1.187 40.106 1.00 76.44 89 LYS A CA 1
ATOM 688 C C . LYS A 1 89 ? -7.940 1.622 41.170 1.00 76.44 89 LYS A C 1
ATOM 690 O O . LYS A 1 89 ? -8.323 2.361 42.076 1.00 76.44 89 LYS A O 1
ATOM 695 N N . LEU A 1 90 ? -6.668 1.239 41.030 1.00 71.75 90 LEU A N 1
ATOM 696 C CA . LEU A 1 90 ? -5.602 1.632 41.956 1.00 71.75 90 LEU A CA 1
ATOM 697 C C . LEU A 1 90 ? -5.454 3.158 42.039 1.00 71.75 90 LEU A C 1
ATOM 699 O O . LEU A 1 90 ? -5.364 3.719 43.134 1.00 71.75 90 LEU A O 1
ATOM 703 N N . TYR A 1 91 ? -5.486 3.845 40.895 1.00 83.62 91 TYR A N 1
ATOM 704 C CA . TYR A 1 91 ? -5.493 5.308 40.862 1.00 83.62 91 TYR A CA 1
ATOM 705 C C . TYR A 1 91 ? -6.700 5.883 41.616 1.00 83.62 91 TYR A C 1
ATOM 707 O O . TYR A 1 91 ? -6.538 6.751 42.476 1.00 83.62 91 TYR A O 1
ATOM 715 N N . ARG A 1 92 ? -7.912 5.374 41.357 1.00 87.38 92 ARG A N 1
ATOM 716 C CA . ARG A 1 92 ? -9.151 5.864 41.988 1.00 87.38 92 ARG A CA 1
ATOM 717 C C . ARG A 1 92 ? -9.165 5.676 43.505 1.00 87.38 92 ARG A C 1
ATOM 719 O O . ARG A 1 92 ? -9.677 6.553 44.200 1.00 87.38 92 ARG A O 1
ATOM 726 N N . GLU A 1 93 ? -8.578 4.596 44.020 1.00 83.06 93 GLU A N 1
ATOM 727 C CA . GLU A 1 93 ? -8.438 4.347 45.465 1.00 83.06 93 GLU A CA 1
ATOM 728 C C . GLU A 1 93 ? -7.626 5.443 46.176 1.00 83.06 93 GLU A C 1
ATOM 730 O O . GLU A 1 93 ? -7.919 5.776 47.323 1.00 83.06 93 GLU A O 1
ATOM 735 N N . HIS A 1 94 ? -6.657 6.053 45.488 1.00 80.56 94 HIS A N 1
ATOM 736 C CA . HIS A 1 94 ? -5.743 7.038 46.078 1.00 80.56 94 HIS A CA 1
ATOM 737 C C . HIS A 1 94 ? -6.050 8.487 45.676 1.00 80.56 94 HIS A C 1
ATOM 739 O O . HIS A 1 94 ? -5.683 9.420 46.392 1.00 80.56 94 HIS A O 1
ATOM 745 N N . ARG A 1 95 ? -6.693 8.693 44.522 1.00 88.44 95 ARG A N 1
ATOM 746 C CA . ARG A 1 95 ? -6.870 10.010 43.881 1.00 88.44 95 ARG A CA 1
ATOM 747 C C . ARG A 1 95 ? -8.333 10.400 43.662 1.00 88.44 95 ARG A C 1
ATOM 749 O O . ARG A 1 95 ? -8.614 11.515 43.224 1.00 88.44 95 ARG A O 1
ATOM 756 N N . GLY A 1 96 ? -9.272 9.518 44.005 1.00 84.62 96 GLY A N 1
ATOM 757 C CA . GLY A 1 96 ? -10.709 9.752 43.888 1.00 84.62 96 GLY A CA 1
ATOM 758 C C . GLY A 1 96 ? -11.301 9.346 42.535 1.00 84.62 96 GLY A C 1
ATOM 759 O O . GLY A 1 96 ? -10.609 9.144 41.538 1.00 84.62 96 GLY A O 1
ATOM 760 N N . ASN A 1 97 ? -12.628 9.225 42.506 1.00 88.88 97 ASN A N 1
ATOM 761 C CA . ASN A 1 97 ? -13.366 8.652 41.381 1.00 88.88 97 ASN A CA 1
ATOM 762 C C . ASN A 1 97 ? -13.800 9.711 40.353 1.00 88.88 97 ASN A C 1
ATOM 764 O O . ASN A 1 97 ? -14.981 10.035 40.235 1.00 88.88 97 ASN A O 1
ATOM 768 N N . ARG A 1 98 ? -12.830 10.290 39.642 1.00 86.75 98 ARG A N 1
ATOM 769 C CA . ARG A 1 98 ? -13.088 11.242 38.550 1.00 86.75 98 ARG A CA 1
ATOM 770 C C . ARG A 1 98 ? -13.429 10.495 37.245 1.00 86.75 98 ARG A C 1
ATOM 772 O O . ARG A 1 98 ? -12.846 9.432 37.007 1.00 86.75 98 ARG A O 1
ATOM 779 N N . PRO A 1 99 ? -14.343 11.019 36.403 1.00 81.75 99 PRO A N 1
ATOM 780 C CA . PRO A 1 99 ? -14.658 10.407 35.113 1.00 81.75 99 PRO A CA 1
ATOM 781 C C . PRO A 1 99 ? -13.464 10.511 34.158 1.00 81.75 99 PRO A C 1
ATOM 783 O O . PRO A 1 99 ? -12.736 11.505 34.193 1.00 81.75 99 PRO A O 1
ATOM 786 N N . VAL A 1 100 ? -13.272 9.503 33.306 1.00 79.94 100 VAL A N 1
ATOM 787 C CA . VAL A 1 100 ? -12.361 9.619 32.160 1.00 79.94 100 VAL A CA 1
ATOM 788 C C . VAL A 1 100 ? -13.014 10.580 31.168 1.00 79.94 100 VAL A C 1
ATOM 790 O O . VAL A 1 100 ? -14.192 10.462 30.855 1.00 79.94 100 VAL A O 1
ATOM 793 N N . THR A 1 101 ? -12.276 11.611 30.769 1.00 79.75 101 THR A N 1
ATOM 794 C CA . THR A 1 101 ? -12.755 12.701 29.895 1.00 79.75 101 THR A CA 1
ATOM 795 C C . THR A 1 101 ? -11.908 12.865 28.640 1.00 79.75 101 THR A C 1
ATOM 797 O O . THR A 1 101 ? -12.236 13.671 27.774 1.00 79.75 101 THR A O 1
ATOM 800 N N . GLY A 1 102 ? -10.817 12.111 28.539 1.00 70.50 102 GLY A N 1
ATOM 801 C CA . GLY A 1 102 ? -9.956 12.074 27.373 1.00 70.50 102 GLY A CA 1
ATOM 802 C C . GLY A 1 102 ? -9.077 10.836 27.411 1.00 70.50 102 GLY A C 1
ATOM 803 O O . GLY A 1 102 ? -8.695 10.372 28.487 1.00 70.50 102 GLY A O 1
ATOM 804 N N . LEU A 1 103 ? -8.755 10.331 26.230 1.00 73.81 103 LEU A N 1
ATOM 805 C CA . LEU A 1 103 ? -7.850 9.216 26.044 1.00 73.81 103 LEU A CA 1
ATOM 806 C C . LEU A 1 103 ? -6.863 9.569 24.935 1.00 73.81 103 LEU A C 1
ATOM 808 O O . LEU A 1 103 ? -7.268 10.066 23.885 1.00 73.81 103 LEU A O 1
ATOM 812 N N . PHE A 1 104 ? -5.582 9.328 25.184 1.00 62.91 104 PHE A N 1
ATOM 813 C CA . PHE A 1 104 ? -4.520 9.487 24.203 1.00 62.91 104 PHE A CA 1
ATOM 814 C C . PHE A 1 104 ? -3.788 8.164 24.029 1.00 62.91 104 PHE A C 1
ATOM 816 O O . PHE A 1 104 ? -3.441 7.506 25.005 1.00 62.91 104 PHE A O 1
ATOM 823 N N . TYR A 1 105 ? -3.512 7.820 22.780 1.00 68.44 105 TYR A N 1
ATOM 824 C CA . TYR A 1 105 ? -2.537 6.794 22.448 1.00 68.44 105 TYR A CA 1
ATOM 825 C C . TYR A 1 105 ? -1.284 7.498 21.970 1.00 68.44 105 TYR A C 1
ATOM 827 O O . TYR A 1 105 ? -1.352 8.354 21.083 1.00 68.44 105 TYR A O 1
ATOM 835 N N . THR A 1 106 ? -0.148 7.176 22.574 1.00 49.50 106 THR A N 1
ATOM 836 C CA . THR A 1 106 ? 1.128 7.761 22.166 1.00 49.50 106 THR A CA 1
ATOM 837 C C . THR A 1 106 ? 1.564 7.224 20.809 1.00 49.50 106 THR A C 1
ATOM 839 O O . THR A 1 106 ? 2.084 7.991 20.000 1.00 49.50 106 THR A O 1
ATOM 842 N N . HIS A 1 107 ? 1.336 5.933 20.541 1.00 50.88 107 HIS A N 1
ATOM 843 C CA . HIS A 1 107 ? 1.718 5.266 19.298 1.00 50.88 107 HIS A CA 1
ATOM 844 C C . HIS A 1 107 ? 0.989 3.916 19.118 1.00 5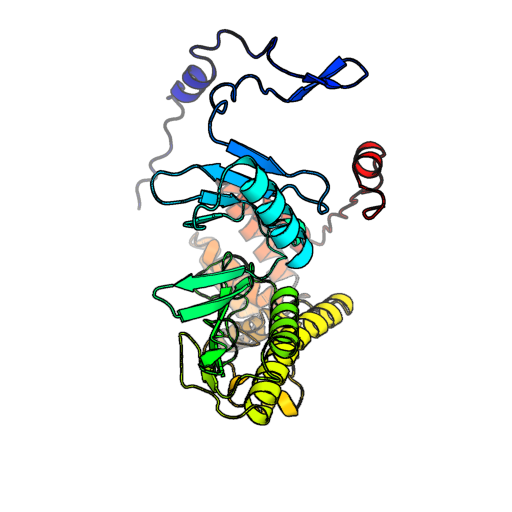0.88 107 HIS A C 1
ATOM 846 O O . HIS A 1 107 ? 0.440 3.382 20.084 1.00 50.88 107 HIS A O 1
ATOM 852 N N . PRO A 1 108 ? 0.957 3.348 17.896 1.00 56.78 108 PRO A N 1
ATOM 853 C CA . PRO A 1 108 ? 0.196 2.140 17.599 1.00 56.78 108 PRO A CA 1
ATOM 854 C C . PRO A 1 108 ? 0.989 0.859 17.912 1.00 56.78 108 PRO A C 1
ATOM 856 O O . PRO A 1 108 ? 1.171 0.015 17.038 1.00 56.78 108 PRO A O 1
ATOM 859 N N . HIS A 1 109 ? 1.397 0.663 19.168 1.00 47.66 109 HIS A N 1
ATOM 860 C CA . HIS A 1 109 ? 1.822 -0.652 19.670 1.00 47.66 109 HIS A CA 1
ATOM 861 C C . HIS A 1 109 ? 0.791 -1.231 20.639 1.00 47.66 109 HIS A C 1
ATOM 863 O O . HIS A 1 109 ? 0.166 -0.487 21.392 1.00 47.66 109 HIS A O 1
ATOM 869 N N . GLY A 1 110 ? 0.599 -2.555 20.603 1.00 44.41 110 GLY A N 1
ATOM 870 C CA . GLY A 1 110 ? -0.480 -3.242 21.323 1.00 44.41 110 GLY A CA 1
ATOM 871 C C . GLY A 1 110 ? -0.493 -2.986 22.829 1.00 44.41 110 GLY A C 1
ATOM 872 O O . GLY A 1 110 ? -1.549 -2.975 23.437 1.00 44.41 110 GLY A O 1
ATOM 873 N N . ASP A 1 111 ? 0.642 -2.687 23.443 1.00 43.03 111 ASP A N 1
ATOM 874 C CA . ASP A 1 111 ? 0.749 -2.306 24.849 1.00 43.03 111 ASP A CA 1
ATOM 875 C C . ASP A 1 111 ? 0.345 -0.866 25.150 1.00 43.03 111 ASP A C 1
ATOM 877 O O . ASP A 1 111 ? 0.091 -0.529 26.299 1.00 43.03 111 ASP A O 1
ATOM 881 N N . HIS A 1 112 ? 0.171 -0.027 24.143 1.00 47.44 112 HIS A N 1
ATOM 882 C CA . HIS A 1 112 ? -0.258 1.357 24.298 1.00 47.44 112 HIS A CA 1
ATOM 883 C C . HIS A 1 112 ? -1.725 1.578 23.902 1.00 47.44 112 HIS A C 1
ATOM 885 O O . HIS A 1 112 ? -2.234 2.685 24.056 1.00 47.44 112 HIS A O 1
ATOM 891 N N . PHE A 1 113 ? -2.434 0.547 23.429 1.00 56.22 113 PHE A N 1
ATOM 892 C CA . PHE A 1 113 ? -3.861 0.635 23.079 1.00 56.22 113 PHE A CA 1
ATOM 893 C C . PHE A 1 113 ? -4.671 -0.654 23.303 1.00 56.22 113 PHE A C 1
ATOM 895 O O . PHE A 1 113 ? -5.880 -0.643 23.081 1.00 56.22 113 PHE A O 1
ATOM 902 N N . GLY A 1 114 ? -4.032 -1.769 23.666 1.00 48.25 114 GLY A N 1
ATOM 903 C CA . GLY A 1 114 ? -4.594 -3.119 23.562 1.00 48.25 114 GLY A CA 1
ATOM 904 C C . GLY A 1 114 ? -5.771 -3.406 24.485 1.00 48.25 114 GLY A C 1
ATOM 905 O O . GLY A 1 114 ? -6.538 -4.323 24.210 1.00 48.25 114 GLY A O 1
ATOM 906 N N . GLY A 1 115 ? -5.975 -2.620 25.544 1.00 54.34 115 GLY A N 1
ATOM 907 C CA . GLY A 1 115 ? -7.246 -2.622 26.260 1.00 54.34 115 GLY A CA 1
ATOM 908 C C . GLY A 1 115 ? -8.346 -1.972 25.408 1.00 54.34 115 GLY A C 1
ATOM 909 O O . GLY A 1 115 ? -8.346 -0.741 25.321 1.00 54.34 115 GLY A O 1
ATOM 910 N N . PRO A 1 116 ? -9.308 -2.718 24.812 1.00 54.06 116 PRO A N 1
ATOM 911 C CA . PRO A 1 116 ? -10.458 -2.109 24.162 1.00 54.06 116 PRO A CA 1
ATOM 912 C C . PRO A 1 116 ? -11.151 -1.164 25.130 1.00 54.06 116 PRO A C 1
ATOM 914 O O . PRO A 1 116 ? -11.405 -1.477 26.298 1.00 54.06 116 PRO A O 1
ATOM 917 N N . VAL A 1 117 ? -11.421 0.029 24.628 1.00 62.00 117 VAL A N 1
ATOM 918 C CA . VAL A 1 117 ? -11.859 1.128 25.470 1.00 62.00 117 VAL A CA 1
ATOM 919 C C . VAL A 1 117 ? -13.367 1.110 25.509 1.00 62.00 117 VAL A C 1
ATOM 921 O O . VAL A 1 117 ? -14.036 1.282 24.488 1.00 62.00 117 VAL A O 1
ATOM 924 N N . GLU A 1 118 ? -13.896 0.876 26.701 1.00 70.62 118 GLU A N 1
ATOM 925 C CA . GLU A 1 118 ? -15.307 1.052 26.989 1.00 70.62 118 GLU A CA 1
ATOM 926 C C . GLU A 1 118 ? -15.531 2.474 27.502 1.00 70.62 118 GLU A C 1
ATOM 928 O O . GLU A 1 118 ? -15.030 2.840 28.563 1.00 70.62 118 GLU A O 1
ATOM 933 N N . GLU A 1 119 ? -16.305 3.271 26.769 1.00 70.06 119 GLU A N 1
ATOM 934 C CA . GLU A 1 119 ? -16.685 4.618 27.197 1.00 70.06 119 GLU A CA 1
ATOM 935 C C . GLU A 1 119 ? -18.195 4.805 27.149 1.00 70.06 119 GLU A C 1
ATOM 937 O O . GLU A 1 119 ? -18.893 4.286 26.275 1.00 70.06 119 GLU A O 1
ATOM 942 N N . VAL A 1 120 ? -18.709 5.596 28.089 1.00 75.06 120 VAL A N 1
ATOM 943 C CA . VAL A 1 120 ? -20.115 5.998 28.110 1.00 75.06 120 VAL A CA 1
ATOM 944 C C . VAL A 1 120 ? -20.214 7.449 27.668 1.00 75.06 120 VAL A C 1
ATOM 946 O O . VAL A 1 120 ? -19.867 8.365 28.412 1.00 75.06 120 VAL A O 1
ATOM 949 N N . VAL A 1 121 ? -20.744 7.659 26.467 1.00 61.75 121 VAL A N 1
ATOM 950 C CA . VAL A 1 121 ? -20.983 8.989 25.901 1.00 61.75 121 VAL A CA 1
ATOM 951 C C . VAL A 1 121 ? -22.482 9.247 25.927 1.00 61.75 121 VAL A C 1
ATOM 953 O O . VAL A 1 121 ? -23.249 8.532 25.288 1.00 61.75 121 VAL A O 1
ATOM 956 N N . ASP A 1 122 ? -22.908 10.247 26.701 1.00 69.00 122 ASP A N 1
ATOM 957 C CA . ASP A 1 122 ? -24.327 10.614 26.856 1.00 69.00 122 ASP A CA 1
ATOM 958 C C . ASP A 1 122 ? -25.232 9.425 27.253 1.00 69.00 122 ASP A C 1
ATOM 960 O O . ASP A 1 122 ? -26.324 9.213 26.730 1.00 69.00 122 ASP A O 1
ATOM 964 N N . GLY A 1 123 ? -24.740 8.577 28.163 1.00 76.38 123 GLY A N 1
ATOM 965 C CA . GLY A 1 123 ? -25.466 7.388 28.624 1.00 76.38 123 GLY A CA 1
ATOM 966 C C . GLY A 1 123 ? -25.505 6.222 27.628 1.00 76.38 123 GLY A C 1
ATOM 967 O O . GLY A 1 123 ? -26.142 5.211 27.919 1.00 76.38 123 GLY A O 1
ATOM 968 N N . VAL A 1 124 ? -24.824 6.324 26.482 1.00 62.31 124 VAL A N 1
ATOM 969 C CA . VAL A 1 124 ? -24.664 5.234 25.510 1.00 62.31 124 VAL A CA 1
ATOM 970 C C . VAL A 1 124 ? -23.275 4.627 25.660 1.00 62.31 124 VAL A C 1
ATOM 972 O O . VAL A 1 124 ? -22.280 5.348 25.620 1.00 62.31 124 VAL A O 1
ATOM 975 N N . ARG A 1 125 ? -23.209 3.305 25.832 1.00 80.50 125 ARG A N 1
ATOM 976 C CA . ARG A 1 125 ? -21.949 2.571 25.955 1.00 80.50 125 ARG A CA 1
ATOM 977 C C . ARG A 1 125 ? -21.377 2.254 24.580 1.00 80.50 125 ARG A C 1
ATOM 979 O O . ARG A 1 125 ? -22.070 1.698 23.730 1.00 80.50 125 ARG A O 1
ATOM 986 N N . PHE A 1 126 ? -20.111 2.585 24.391 1.00 77.25 126 PHE A N 1
ATOM 987 C CA . PHE A 1 126 ? -19.327 2.274 23.206 1.00 77.25 126 PHE A CA 1
ATOM 988 C C . PHE A 1 126 ? -18.153 1.394 23.607 1.00 77.25 126 PHE A C 1
ATOM 990 O O . PHE A 1 126 ? -17.499 1.668 24.607 1.00 77.25 126 PHE A O 1
ATOM 997 N N . ILE A 1 127 ? -17.889 0.361 22.815 1.00 81.50 127 ILE A N 1
ATOM 998 C CA . ILE A 1 127 ? -16.675 -0.448 22.893 1.00 81.50 127 ILE A CA 1
ATOM 999 C C . ILE A 1 127 ? -15.884 -0.165 21.622 1.00 81.50 127 ILE A C 1
ATOM 1001 O O . ILE A 1 127 ? -16.359 -0.476 20.531 1.00 81.50 127 ILE A O 1
ATOM 1005 N N . PHE A 1 128 ? -14.717 0.455 21.749 1.00 79.19 128 PHE A N 1
ATOM 1006 C CA . PHE A 1 128 ? -13.867 0.802 20.612 1.00 79.19 128 PHE A CA 1
ATOM 1007 C C . PHE A 1 128 ? -12.843 -0.300 20.333 1.00 79.19 128 PHE A C 1
ATOM 1009 O O . PHE A 1 128 ? -12.242 -0.845 21.257 1.00 79.19 128 PHE A O 1
ATOM 1016 N N . GLN A 1 129 ? -12.620 -0.583 19.052 1.00 83.06 129 GLN A N 1
ATOM 1017 C CA . GLN A 1 129 ? -11.514 -1.405 18.566 1.00 83.06 129 GLN A CA 1
ATOM 1018 C C . GLN A 1 129 ? -10.615 -0.510 17.721 1.00 83.06 129 GLN A C 1
ATOM 1020 O O . GLN A 1 129 ? -11.058 0.035 16.713 1.00 83.06 129 GLN A O 1
ATOM 1025 N N . ILE A 1 130 ? -9.366 -0.338 18.135 1.00 76.81 130 ILE A N 1
ATOM 1026 C CA . ILE A 1 130 ? -8.410 0.546 17.466 1.00 76.81 130 ILE A CA 1
ATOM 1027 C C . ILE A 1 130 ? -7.720 -0.228 16.342 1.00 76.81 130 ILE A C 1
ATOM 1029 O O . ILE A 1 130 ? -7.235 -1.332 16.561 1.00 76.81 130 ILE A O 1
ATOM 1033 N N . THR A 1 131 ? -7.691 0.340 15.139 1.00 84.00 131 THR A N 1
ATOM 1034 C CA . THR A 1 131 ? -7.272 -0.346 13.905 1.00 84.00 131 THR A CA 1
ATOM 1035 C C . THR A 1 131 ? -6.286 0.514 13.098 1.00 84.00 131 THR A C 1
ATOM 1037 O O . THR A 1 131 ? -6.607 0.954 11.993 1.00 84.00 131 THR A O 1
ATOM 1040 N N . PRO A 1 132 ? -5.104 0.847 13.637 1.00 82.44 132 PRO A N 1
ATOM 1041 C CA . PRO A 1 132 ? -4.140 1.720 12.974 1.00 82.44 132 PRO A CA 1
ATOM 1042 C C . PRO A 1 132 ? -3.544 1.067 11.721 1.00 82.44 132 PRO A C 1
ATOM 1044 O O . PRO A 1 132 ? -3.374 -0.147 11.655 1.00 82.44 132 PRO A O 1
ATOM 1047 N N . GLY A 1 133 ? -3.190 1.885 10.728 1.00 78.50 133 GLY A N 1
ATOM 1048 C CA . GLY A 1 133 ? -2.496 1.423 9.517 1.00 78.50 133 GLY A CA 1
ATOM 1049 C C . GLY A 1 133 ? -3.369 0.650 8.521 1.00 78.50 133 GLY A C 1
ATOM 1050 O O . GLY A 1 133 ? -2.844 0.143 7.527 1.00 78.50 133 GLY A O 1
ATOM 1051 N N . THR A 1 134 ? -4.678 0.595 8.776 1.00 89.62 134 THR A N 1
ATOM 1052 C CA . THR A 1 134 ? -5.704 -0.008 7.916 1.00 89.62 134 THR A CA 1
ATOM 1053 C C . THR A 1 134 ? -6.119 0.963 6.807 1.00 89.62 134 THR A C 1
ATOM 1055 O O . THR A 1 134 ? -5.299 1.264 5.940 1.00 89.62 134 THR A O 1
ATOM 1058 N N . GLU A 1 135 ? -7.345 1.497 6.801 1.00 80.19 135 GLU A N 1
ATOM 1059 C CA . GLU A 1 135 ? -7.717 2.561 5.869 1.00 80.19 135 GLU A CA 1
ATOM 1060 C C . GLU A 1 135 ? -6.938 3.840 6.211 1.00 80.19 135 GLU A C 1
ATOM 1062 O O . GLU A 1 135 ? -6.234 4.389 5.359 1.00 80.19 135 GLU A O 1
ATOM 1067 N N . ALA A 1 136 ? -6.931 4.271 7.466 1.00 70.31 136 ALA A N 1
ATOM 1068 C CA . ALA A 1 136 ? -6.150 5.420 7.897 1.00 70.31 136 ALA A CA 1
ATOM 1069 C C . ALA A 1 136 ? -4.983 5.036 8.828 1.00 70.31 136 ALA A C 1
ATOM 1071 O O . ALA A 1 136 ? -5.015 4.021 9.527 1.00 70.31 136 ALA A O 1
ATOM 1072 N N . PRO A 1 137 ? -3.933 5.883 8.916 1.00 69.38 137 PRO A N 1
ATOM 1073 C CA . PRO A 1 137 ? -2.872 5.711 9.912 1.00 69.38 137 PRO A CA 1
ATOM 1074 C C . PRO A 1 137 ? -3.390 5.663 11.359 1.00 69.38 137 PRO A C 1
ATOM 1076 O O . PRO A 1 137 ? -2.764 5.045 12.212 1.00 69.38 137 PRO A O 1
ATOM 1079 N N . SER A 1 138 ? -4.526 6.312 11.628 1.00 74.12 138 SER A N 1
ATOM 1080 C CA . SER A 1 138 ? -5.218 6.295 12.916 1.00 74.12 138 SER A CA 1
ATOM 1081 C C . SER A 1 138 ? -6.709 6.123 12.668 1.00 74.12 138 SER A C 1
ATOM 1083 O O . SER A 1 138 ? -7.341 6.993 12.067 1.00 74.12 138 SER A O 1
ATOM 1085 N N . GLU A 1 139 ? -7.249 4.989 13.103 1.00 77.62 139 GLU A N 1
ATOM 1086 C CA . GLU A 1 139 ? -8.638 4.606 12.874 1.00 77.62 139 GLU A CA 1
ATOM 1087 C C . GLU A 1 139 ? -9.146 3.688 13.983 1.00 77.62 139 GLU A C 1
ATOM 1089 O O . GLU A 1 139 ? -8.358 3.074 14.707 1.00 77.62 139 GLU A O 1
ATOM 1094 N N . MET A 1 140 ? -10.468 3.618 14.137 1.00 81.19 140 MET A N 1
ATOM 1095 C CA . MET A 1 140 ? -11.119 2.762 15.121 1.00 81.19 140 MET A CA 1
ATOM 1096 C C . MET A 1 140 ? -12.516 2.338 14.670 1.00 81.19 140 MET A C 1
ATOM 1098 O O . MET A 1 140 ? -13.305 3.174 14.238 1.00 81.19 140 MET A O 1
ATOM 1102 N N . ASN A 1 141 ? -12.851 1.064 14.858 1.00 87.12 141 ASN A N 1
ATOM 1103 C CA . ASN A 1 141 ? -14.227 0.571 14.840 1.00 87.12 141 ASN A CA 1
ATOM 1104 C C . ASN A 1 141 ? -14.891 0.819 16.201 1.00 87.12 141 ASN A C 1
ATOM 1106 O O . ASN A 1 141 ? -14.218 1.053 17.210 1.00 87.12 141 ASN A O 1
ATOM 1110 N N . PHE A 1 142 ? -16.218 0.717 16.263 1.00 81.88 142 PHE A N 1
ATOM 1111 C CA . PHE A 1 142 ? -16.917 0.723 17.549 1.00 81.88 142 PHE A CA 1
ATOM 1112 C C . PHE A 1 142 ? -18.167 -0.151 17.562 1.00 81.88 142 PHE A C 1
ATOM 1114 O O . PHE A 1 142 ? -18.890 -0.255 16.574 1.00 81.88 142 PHE A O 1
ATOM 1121 N N . TYR A 1 143 ? -18.469 -0.726 18.718 1.00 88.50 143 TYR A N 1
ATOM 1122 C CA . TYR A 1 143 ? -19.661 -1.520 18.983 1.00 88.50 143 TYR A CA 1
ATOM 1123 C C . TYR A 1 143 ? -20.518 -0.859 20.066 1.00 88.50 143 TYR A C 1
ATOM 1125 O O . TYR A 1 143 ? -19.996 -0.351 21.055 1.00 88.50 143 TYR A O 1
ATOM 1133 N N . ILE A 1 144 ? -21.841 -0.866 19.886 1.00 84.81 144 ILE A N 1
ATOM 1134 C CA . ILE A 1 144 ? -22.823 -0.367 20.858 1.00 84.81 144 ILE A CA 1
ATOM 1135 C C . ILE A 1 144 ? -23.618 -1.567 21.392 1.00 84.81 144 ILE A C 1
ATOM 1137 O O . ILE A 1 144 ? -24.578 -1.987 20.733 1.00 84.81 144 ILE A O 1
ATOM 1141 N N . PRO A 1 145 ? -23.266 -2.125 22.565 1.00 86.81 145 PRO A N 1
ATOM 1142 C CA . PRO A 1 145 ? -23.831 -3.385 23.048 1.00 86.81 145 PRO A CA 1
ATOM 1143 C C . PRO A 1 145 ? -25.342 -3.352 23.263 1.00 86.81 145 PRO A C 1
ATOM 1145 O O . PRO A 1 145 ? -26.052 -4.259 22.839 1.00 86.81 145 PRO A O 1
ATOM 1148 N N . GLU A 1 146 ? -25.875 -2.279 23.853 1.00 87.19 146 GLU A N 1
ATOM 1149 C CA . GLU A 1 146 ? -27.312 -2.155 24.137 1.00 87.19 146 GLU A CA 1
ATOM 1150 C C . GLU A 1 146 ? -28.157 -2.098 22.858 1.00 87.19 146 GLU A C 1
ATOM 1152 O O . GLU A 1 146 ? -29.363 -2.339 22.894 1.00 87.19 146 GLU A O 1
ATOM 1157 N N . ARG A 1 147 ? -27.526 -1.767 21.726 1.00 84.81 147 ARG A N 1
ATOM 1158 C CA . ARG A 1 147 ? -28.156 -1.705 20.403 1.00 84.81 147 ARG A CA 1
ATOM 1159 C C . ARG A 1 147 ? -27.734 -2.850 19.491 1.00 84.81 147 ARG A C 1
ATOM 1161 O O . ARG A 1 147 ? -28.260 -2.935 18.386 1.00 84.81 147 ARG A O 1
ATOM 1168 N N . LYS A 1 148 ? -26.781 -3.678 19.926 1.00 91.62 148 LYS A N 1
ATOM 1169 C CA . LYS A 1 148 ? -26.142 -4.725 19.126 1.00 91.62 148 LYS A CA 1
ATOM 1170 C C . LYS A 1 148 ? -25.698 -4.226 17.750 1.00 91.62 148 LYS A C 1
ATOM 1172 O O . LYS A 1 148 ? -25.920 -4.881 16.733 1.00 91.62 148 LYS A O 1
ATOM 1177 N N . ALA A 1 149 ? -25.114 -3.030 17.719 1.00 81.69 149 ALA A N 1
ATOM 1178 C CA . ALA A 1 149 ? -24.769 -2.331 16.487 1.00 81.69 149 ALA A CA 1
ATOM 1179 C C . ALA A 1 149 ? -23.255 -2.142 16.377 1.00 81.69 149 ALA A C 1
ATOM 1181 O O . ALA A 1 149 ? -22.651 -1.504 17.237 1.00 81.69 149 ALA A O 1
ATOM 1182 N N . LEU A 1 150 ? -22.662 -2.681 15.313 1.00 91.25 150 LEU A N 1
ATOM 1183 C CA . LEU A 1 150 ? -21.233 -2.618 15.014 1.00 91.25 150 LEU A CA 1
ATOM 1184 C C . LEU A 1 150 ? -20.968 -1.614 13.888 1.00 91.25 150 LEU A C 1
ATOM 1186 O O . LEU A 1 150 ? -21.496 -1.766 12.792 1.00 91.25 150 LEU A O 1
ATOM 1190 N N . CYS A 1 151 ? -20.136 -0.611 14.137 1.00 87.06 151 CYS A N 1
ATOM 1191 C CA . CYS A 1 151 ? -19.637 0.307 13.125 1.00 87.06 151 CYS A CA 1
ATOM 1192 C C . CYS A 1 151 ? -18.218 -0.086 12.711 1.00 87.06 151 CYS A C 1
ATOM 1194 O O . CYS A 1 151 ? -17.298 -0.012 13.523 1.00 87.06 151 CYS A O 1
ATOM 1196 N N . MET A 1 152 ? -18.051 -0.450 11.443 1.00 90.81 152 MET A N 1
ATOM 1197 C CA . MET A 1 152 ? -16.767 -0.813 10.835 1.00 90.81 152 MET A CA 1
ATOM 1198 C C . MET A 1 152 ? -16.066 0.367 10.146 1.00 90.81 152 MET A C 1
ATOM 1200 O O . MET A 1 152 ? -15.135 0.145 9.380 1.00 90.81 152 MET A O 1
ATOM 1204 N N . VAL A 1 153 ? -16.555 1.596 10.358 1.00 84.44 153 VAL A N 1
ATOM 1205 C CA . VAL A 1 153 ? -16.021 2.855 9.798 1.00 84.44 153 VAL A CA 1
ATOM 1206 C C . VAL A 1 153 ? -15.666 2.715 8.314 1.00 84.44 153 VAL A C 1
ATOM 1208 O O . VAL A 1 153 ? -16.605 2.628 7.520 1.00 84.44 153 VAL A O 1
ATOM 1211 N N . GLU A 1 154 ? -14.390 2.661 7.919 1.00 82.06 154 GLU A N 1
ATOM 1212 C CA . GLU A 1 154 ? -13.980 2.348 6.542 1.00 82.06 154 GLU A CA 1
ATOM 1213 C C . GLU A 1 154 ? -13.182 1.037 6.412 1.00 82.06 154 GLU A C 1
ATOM 1215 O O . GLU A 1 154 ? -12.854 0.622 5.300 1.00 82.06 154 GLU A O 1
ATOM 1220 N N . ASN A 1 155 ? -12.977 0.308 7.514 1.00 88.31 155 ASN A N 1
ATOM 1221 C CA . ASN A 1 155 ? -12.295 -0.988 7.533 1.00 88.31 155 ASN A CA 1
ATOM 1222 C C . ASN A 1 155 ? -13.049 -2.093 6.791 1.00 88.31 155 ASN A C 1
ATOM 1224 O O . ASN A 1 155 ? -12.432 -2.994 6.224 1.00 88.31 155 ASN A O 1
ATOM 1228 N N . ALA A 1 156 ? -14.380 -2.049 6.804 1.00 92.25 156 ALA A N 1
ATOM 1229 C CA . ALA A 1 156 ? -15.211 -2.945 6.013 1.00 92.25 156 ALA A CA 1
ATOM 1230 C C . ALA A 1 156 ? -16.355 -2.153 5.388 1.00 92.25 156 ALA A C 1
ATOM 1232 O O . ALA A 1 156 ? -17.288 -1.731 6.079 1.00 92.25 156 ALA A O 1
ATOM 1233 N N . THR A 1 157 ? -16.322 -2.012 4.064 1.00 80.81 157 THR A N 1
ATOM 1234 C CA . THR A 1 157 ? -17.405 -1.396 3.288 1.00 80.81 157 THR A CA 1
ATOM 1235 C C . THR A 1 157 ? -17.861 -2.314 2.145 1.00 80.81 157 THR A C 1
ATOM 1237 O O . THR A 1 157 ? -17.334 -3.408 1.958 1.00 80.81 157 THR A O 1
ATOM 1240 N N . HIS A 1 158 ? -18.868 -1.917 1.360 1.00 84.81 158 HIS A N 1
ATOM 1241 C CA . HIS A 1 158 ? -19.383 -2.743 0.258 1.00 84.81 158 HIS A CA 1
ATOM 1242 C C . HIS A 1 158 ? -18.545 -2.648 -1.037 1.00 84.81 158 HIS A C 1
ATOM 1244 O O . HIS A 1 158 ? -19.103 -2.602 -2.134 1.00 84.81 158 HIS A O 1
ATOM 1250 N N . ASN A 1 159 ? -17.215 -2.632 -0.915 1.00 72.31 159 ASN A N 1
ATOM 1251 C CA . ASN A 1 159 ? -16.250 -2.775 -2.008 1.00 72.31 159 ASN A CA 1
ATOM 1252 C C . ASN A 1 159 ? -14.858 -3.195 -1.483 1.00 72.31 159 ASN A C 1
ATOM 1254 O O . ASN A 1 159 ? -14.593 -3.139 -0.281 1.00 72.31 159 ASN A O 1
ATOM 1258 N N . LEU A 1 160 ? -13.966 -3.586 -2.400 1.00 85.38 160 LEU A N 1
ATOM 1259 C CA . LEU A 1 160 ? -12.525 -3.594 -2.150 1.00 85.38 160 LEU A CA 1
ATOM 1260 C C . LEU A 1 160 ? -12.050 -2.146 -2.006 1.00 85.38 160 LEU A C 1
ATOM 1262 O O . LEU A 1 160 ? -12.238 -1.340 -2.926 1.00 85.38 160 LEU A O 1
ATOM 1266 N N . TYR A 1 161 ? -11.395 -1.842 -0.887 1.00 84.44 161 TYR A N 1
ATOM 1267 C CA . TYR A 1 161 ? -10.843 -0.522 -0.617 1.00 84.44 161 TYR A CA 1
ATOM 1268 C C . TYR A 1 161 ? -9.392 -0.385 -1.100 1.00 84.44 161 TYR A C 1
ATOM 1270 O O . TYR A 1 161 ? -8.743 -1.339 -1.530 1.00 84.44 161 TYR A O 1
ATOM 1278 N N . ASN A 1 162 ? -8.874 0.841 -1.077 1.00 81.62 162 ASN A N 1
ATOM 1279 C CA . ASN A 1 162 ? -7.502 1.123 -1.485 1.00 81.62 162 ASN A CA 1
ATOM 1280 C C . ASN A 1 162 ? -6.499 0.671 -0.415 1.00 81.62 162 ASN A C 1
ATOM 1282 O O . ASN A 1 162 ? -6.500 1.225 0.681 1.00 81.62 162 ASN A O 1
ATOM 1286 N N . ILE A 1 163 ? -5.585 -0.236 -0.774 1.00 88.19 163 ILE A N 1
ATOM 1287 C CA . ILE A 1 163 ? -4.318 -0.453 -0.047 1.00 88.19 163 ILE A CA 1
ATOM 1288 C C . ILE A 1 163 ? -3.321 0.664 -0.406 1.00 88.19 163 ILE A C 1
ATOM 1290 O O . ILE A 1 163 ? -2.590 1.167 0.441 1.00 88.19 163 ILE A O 1
ATOM 1294 N N . L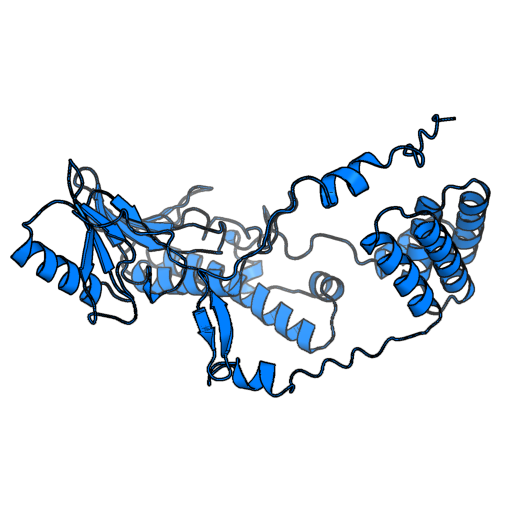EU A 1 164 ? -3.348 1.127 -1.658 1.00 85.88 164 LEU A N 1
ATOM 1295 C CA . LEU A 1 164 ? -2.655 2.329 -2.112 1.00 85.88 164 LEU A CA 1
ATOM 1296 C C . LEU A 1 164 ? -3.633 3.192 -2.903 1.00 85.88 164 LEU A C 1
ATOM 1298 O O . LEU A 1 164 ? -4.161 2.772 -3.928 1.00 85.88 164 LEU A O 1
ATOM 1302 N N . THR A 1 165 ? -3.881 4.411 -2.431 1.00 68.75 165 THR A N 1
ATOM 1303 C CA . THR A 1 165 ? -4.777 5.339 -3.126 1.00 68.75 165 THR A CA 1
ATOM 1304 C C . THR A 1 165 ? -4.065 6.070 -4.266 1.00 68.75 165 THR A C 1
ATOM 1306 O O . THR A 1 165 ? -2.960 6.591 -4.102 1.00 68.75 165 THR A O 1
ATOM 1309 N N . LEU A 1 166 ? -4.736 6.186 -5.416 1.00 61.16 166 LEU A N 1
ATOM 1310 C CA . LEU A 1 166 ? -4.206 6.861 -6.610 1.00 61.16 166 LEU A CA 1
ATOM 1311 C C . LEU A 1 166 ? -3.951 8.363 -6.414 1.00 61.16 166 LEU A C 1
ATOM 1313 O O . LEU A 1 166 ? -3.185 8.955 -7.170 1.00 61.16 166 LEU A O 1
ATOM 1317 N N . ARG A 1 167 ? -4.555 8.993 -5.394 1.00 52.47 167 ARG A N 1
ATOM 1318 C CA . ARG A 1 167 ? -4.279 10.404 -5.057 1.00 52.47 167 ARG A CA 1
ATOM 1319 C C . ARG A 1 167 ? -2.878 10.628 -4.468 1.00 52.47 167 ARG A C 1
ATOM 1321 O O . ARG A 1 167 ? -2.489 11.779 -4.297 1.00 52.47 167 ARG A O 1
ATOM 1328 N N . GLY A 1 168 ? -2.151 9.551 -4.155 1.00 56.00 168 GLY A N 1
ATOM 1329 C CA . GLY A 1 168 ? -0.847 9.572 -3.499 1.00 56.00 168 GLY A CA 1
ATOM 1330 C C . GLY A 1 168 ? -0.972 9.549 -1.974 1.00 56.00 168 GLY A C 1
ATOM 1331 O O . GLY A 1 168 ? -1.474 10.493 -1.368 1.00 56.00 168 GLY A O 1
ATOM 1332 N N . ALA A 1 169 ? -0.515 8.460 -1.359 1.00 71.00 169 ALA A N 1
ATOM 1333 C CA . ALA A 1 169 ? -0.353 8.293 0.085 1.00 71.00 169 ALA A CA 1
ATOM 1334 C C . ALA A 1 169 ? 0.682 7.187 0.356 1.00 71.00 169 ALA A C 1
ATOM 1336 O O . ALA A 1 169 ? 1.167 6.546 -0.578 1.00 71.00 169 ALA A O 1
ATOM 1337 N N . VAL A 1 170 ? 1.003 6.954 1.628 1.00 80.31 170 VAL A N 1
ATOM 1338 C CA . VAL A 1 170 ? 1.771 5.772 2.044 1.00 80.31 170 VAL A CA 1
ATOM 1339 C C . VAL A 1 170 ? 0.935 4.510 1.782 1.00 80.31 170 VAL A C 1
ATOM 1341 O O . VAL A 1 170 ? -0.290 4.544 1.911 1.00 80.31 170 VAL A O 1
ATOM 1344 N N . VAL A 1 171 ? 1.595 3.420 1.381 1.00 86.69 171 VAL A N 1
ATOM 1345 C CA . VAL A 1 171 ? 0.961 2.102 1.218 1.00 86.69 171 VAL A CA 1
ATOM 1346 C C . VAL A 1 171 ? 0.467 1.617 2.583 1.00 86.69 171 VAL A C 1
ATOM 1348 O O . VAL A 1 171 ? 1.196 1.701 3.568 1.00 86.69 171 VAL A O 1
ATOM 1351 N N . ARG A 1 172 ? -0.774 1.139 2.636 1.00 88.94 172 ARG A N 1
ATOM 1352 C CA . ARG A 1 172 ? -1.422 0.612 3.843 1.00 88.94 172 ARG A CA 1
ATOM 1353 C C . ARG A 1 172 ? -1.055 -0.850 4.067 1.00 88.94 172 ARG A C 1
ATOM 1355 O O . ARG A 1 172 ? -0.671 -1.548 3.129 1.00 88.94 172 ARG A O 1
ATOM 1362 N N . ASP A 1 173 ? -1.212 -1.320 5.296 1.00 91.81 173 ASP A N 1
ATOM 1363 C CA . ASP A 1 173 ? -0.868 -2.689 5.662 1.00 91.81 173 ASP A CA 1
ATOM 1364 C C . ASP A 1 173 ? -2.089 -3.613 5.539 1.00 91.81 173 ASP A C 1
ATOM 1366 O O . ASP A 1 173 ? -2.955 -3.669 6.412 1.00 91.81 173 ASP A O 1
ATOM 1370 N N . ALA A 1 174 ? -2.160 -4.359 4.434 1.00 92.44 174 ALA A N 1
ATOM 1371 C CA . ALA A 1 174 ? -3.241 -5.313 4.193 1.00 92.44 174 ALA A CA 1
ATOM 1372 C C . ALA A 1 174 ? -3.224 -6.515 5.161 1.00 92.44 174 ALA A C 1
ATOM 1374 O O . ALA A 1 174 ? -4.283 -7.083 5.438 1.00 92.44 174 ALA A O 1
ATOM 1375 N N . GLN A 1 175 ? -2.061 -6.891 5.705 1.00 93.56 175 GLN A N 1
ATOM 1376 C CA . GLN A 1 175 ? -1.954 -7.975 6.683 1.00 93.56 175 GLN A CA 1
ATOM 1377 C C . GLN A 1 175 ? -2.530 -7.544 8.035 1.00 93.56 175 GLN A C 1
ATOM 1379 O O . GLN A 1 175 ? -3.340 -8.267 8.630 1.00 93.56 175 GLN A O 1
ATOM 1384 N N . ALA A 1 176 ? -2.158 -6.348 8.499 1.00 89.62 176 ALA A N 1
ATOM 1385 C CA . ALA A 1 176 ? -2.720 -5.762 9.710 1.00 89.62 176 ALA A CA 1
ATOM 1386 C C . ALA A 1 176 ? -4.233 -5.555 9.557 1.00 89.62 176 ALA A C 1
ATOM 1388 O O . ALA A 1 176 ? -5.005 -5.946 10.431 1.00 89.62 176 ALA A O 1
ATOM 1389 N N . TRP A 1 177 ? -4.676 -5.040 8.405 1.00 95.56 177 TRP A N 1
ATOM 1390 C CA . TRP A 1 177 ? -6.095 -4.839 8.104 1.00 95.56 177 TRP A CA 1
ATOM 1391 C C . TRP A 1 177 ? -6.901 -6.135 8.191 1.00 95.56 177 TRP A C 1
ATOM 1393 O O . TRP A 1 177 ? -7.921 -6.182 8.880 1.00 95.56 177 TRP A O 1
ATOM 1403 N N . SER A 1 178 ? -6.415 -7.215 7.576 1.00 96.75 178 SER A N 1
ATOM 1404 C CA . SER A 1 178 ? -7.023 -8.536 7.738 1.00 96.75 178 SER A CA 1
ATOM 1405 C C . SER A 1 178 ? -7.098 -8.958 9.209 1.00 96.75 178 SER A C 1
ATOM 1407 O O . SER A 1 178 ? -8.148 -9.401 9.668 1.00 96.75 178 SER A O 1
ATOM 1409 N N . SER A 1 179 ? -6.014 -8.806 9.969 1.00 91.31 179 SER A N 1
ATOM 1410 C CA . SER A 1 179 ? -5.979 -9.204 11.384 1.00 91.31 179 SER A CA 1
ATOM 1411 C C . SER A 1 179 ? -7.009 -8.442 12.227 1.00 91.31 179 SER A C 1
ATOM 1413 O O . SER A 1 179 ? -7.711 -9.051 13.032 1.00 91.31 179 SER A O 1
ATOM 1415 N N . TYR A 1 180 ? -7.187 -7.139 11.988 1.00 92.31 180 TYR A N 1
ATOM 1416 C CA . TYR A 1 180 ? -8.209 -6.342 12.673 1.00 92.31 180 TYR A CA 1
ATOM 1417 C C . TYR A 1 180 ? -9.641 -6.728 12.283 1.00 92.31 180 TYR A C 1
ATOM 1419 O O . TYR A 1 180 ? -10.551 -6.653 13.111 1.00 92.31 180 TYR A O 1
ATOM 1427 N N . LEU A 1 181 ? -9.874 -7.171 11.045 1.00 96.56 181 LEU A N 1
ATOM 1428 C CA . LEU A 1 181 ? -11.176 -7.714 10.646 1.00 96.56 181 LEU A CA 1
ATOM 1429 C C . LEU A 1 181 ? -11.465 -9.043 11.346 1.00 96.56 181 LEU A C 1
ATOM 1431 O O . LEU A 1 181 ? -12.590 -9.255 11.795 1.00 96.56 181 LEU A O 1
ATOM 1435 N N . ASP A 1 182 ? -10.459 -9.908 11.488 1.00 94.88 182 ASP A N 1
ATOM 1436 C CA . ASP A 1 182 ? -10.589 -11.155 12.248 1.00 94.88 182 ASP A CA 1
ATOM 1437 C C . ASP A 1 182 ? -10.894 -10.891 13.726 1.00 94.88 182 ASP A C 1
ATOM 1439 O O . ASP A 1 182 ? -11.836 -11.450 14.291 1.00 94.88 182 ASP A O 1
ATOM 1443 N N . GLU A 1 183 ? -10.168 -9.954 14.333 1.00 89.50 183 GLU A N 1
ATOM 1444 C CA . GLU A 1 183 ? -10.418 -9.515 15.702 1.00 89.50 183 GLU A CA 1
ATOM 1445 C C . GLU A 1 183 ? -11.847 -8.964 15.864 1.00 89.50 183 GLU A C 1
ATOM 1447 O O . GLU A 1 183 ? -12.552 -9.349 16.797 1.00 89.50 183 GLU A O 1
ATOM 1452 N N . ALA A 1 184 ? -12.333 -8.143 14.926 1.00 90.50 184 ALA A N 1
ATOM 1453 C CA . ALA A 1 184 ? -13.699 -7.614 14.963 1.00 90.50 184 ALA A CA 1
ATOM 1454 C C . ALA A 1 184 ? -14.760 -8.729 14.908 1.00 90.50 184 ALA A C 1
ATOM 1456 O O . ALA A 1 184 ? -15.798 -8.643 15.575 1.00 90.50 184 ALA A O 1
ATOM 1457 N N . ILE A 1 185 ? -14.505 -9.794 14.136 1.00 94.62 185 ILE A N 1
ATOM 1458 C CA . ILE A 1 185 ? -15.376 -10.975 14.074 1.00 94.62 185 ILE A CA 1
ATOM 1459 C C . ILE A 1 185 ? -15.439 -11.650 15.443 1.00 94.62 185 ILE A C 1
ATOM 1461 O O . ILE A 1 185 ? -16.534 -11.901 15.956 1.00 94.62 185 ILE A O 1
ATOM 1465 N N . VAL A 1 186 ? -14.277 -11.911 16.046 1.00 90.75 186 VAL A N 1
ATOM 1466 C CA . VAL A 1 186 ? -14.169 -12.572 17.352 1.00 90.75 186 VAL A CA 1
ATOM 1467 C C . VAL A 1 186 ? -14.852 -11.742 18.441 1.00 90.75 186 VAL A C 1
ATOM 1469 O O . VAL A 1 186 ? -15.664 -12.273 19.203 1.00 90.75 186 VAL A O 1
ATOM 1472 N N . LEU A 1 187 ? -14.575 -10.438 18.484 1.00 83.56 187 LEU A N 1
ATOM 1473 C CA . LEU A 1 187 ? -15.079 -9.542 19.520 1.00 83.56 187 LEU A CA 1
ATOM 1474 C C . LEU A 1 187 ? -16.584 -9.274 19.395 1.00 83.56 187 LEU A C 1
ATOM 1476 O O . LEU A 1 187 ? -17.283 -9.271 20.409 1.00 83.56 187 LEU A O 1
ATOM 1480 N N . PHE A 1 188 ? -17.100 -9.048 18.181 1.00 92.38 188 PHE A N 1
ATOM 1481 C CA . PHE A 1 188 ? -18.410 -8.402 18.015 1.00 92.38 188 PHE A CA 1
ATOM 1482 C C . PHE A 1 188 ? -19.422 -9.185 17.173 1.00 92.38 188 PHE A C 1
ATOM 1484 O O . PHE A 1 188 ? -20.625 -9.076 17.426 1.00 92.38 188 PHE A O 1
ATOM 1491 N N . ALA A 1 189 ? -18.997 -9.982 16.185 1.00 90.56 189 ALA A N 1
ATOM 1492 C CA . ALA A 1 189 ? -19.932 -10.544 15.198 1.00 90.56 189 ALA A CA 1
ATOM 1493 C C . ALA A 1 189 ? -20.947 -11.534 15.798 1.00 90.56 189 ALA A C 1
ATOM 1495 O O . ALA A 1 189 ? -22.073 -11.641 15.311 1.00 90.56 189 ALA A O 1
ATOM 1496 N N . HIS A 1 190 ? -20.582 -12.226 16.882 1.00 91.25 190 HIS A N 1
ATOM 1497 C CA . HIS A 1 190 ? -21.465 -13.184 17.550 1.00 91.25 190 HIS A CA 1
ATOM 1498 C C . HIS A 1 190 ? -22.660 -12.522 18.265 1.00 91.25 190 HIS A C 1
ATOM 1500 O O . HIS A 1 190 ? -23.684 -13.182 18.483 1.00 91.25 190 HIS A O 1
ATOM 1506 N N . ASP A 1 191 ? -22.552 -11.236 18.620 1.00 92.94 191 ASP A N 1
ATOM 1507 C CA . ASP A 1 191 ? -23.603 -10.501 19.329 1.00 92.94 191 ASP A CA 1
ATOM 1508 C C . ASP A 1 191 ? -24.255 -9.380 18.502 1.00 92.94 191 ASP A C 1
ATOM 1510 O O . ASP A 1 191 ? -25.423 -9.061 18.741 1.00 92.94 191 ASP A O 1
ATOM 1514 N N . ALA A 1 192 ? -23.568 -8.852 17.487 1.00 89.75 192 ALA A N 1
ATOM 1515 C CA . ALA A 1 192 ? -24.087 -7.794 16.626 1.00 89.75 192 ALA A CA 1
ATOM 1516 C C . ALA A 1 192 ? -25.289 -8.247 15.772 1.00 89.75 192 ALA A C 1
ATOM 1518 O O . ALA A 1 192 ? -25.223 -9.224 15.028 1.00 89.75 192 ALA A O 1
ATOM 1519 N N . ASP A 1 193 ? -26.383 -7.487 15.820 1.00 88.06 193 ASP A N 1
ATOM 1520 C CA . ASP A 1 193 ? -27.564 -7.683 14.971 1.00 88.06 193 ASP A CA 1
ATOM 1521 C C . ASP A 1 193 ? -27.472 -6.853 13.673 1.00 88.06 193 ASP A C 1
ATOM 1523 O O . ASP A 1 193 ? -28.115 -7.186 12.672 1.00 88.06 193 ASP A O 1
ATOM 1527 N N . VAL A 1 194 ? -26.645 -5.799 13.665 1.00 83.94 194 VAL A N 1
ATOM 1528 C CA . VAL A 1 194 ? -26.358 -4.962 12.491 1.00 83.94 194 VAL A CA 1
ATOM 1529 C C . VAL A 1 194 ? -24.892 -4.529 12.452 1.00 83.94 194 VAL A C 1
ATOM 1531 O O . VAL A 1 194 ? -24.335 -4.116 13.469 1.00 83.94 194 VAL A O 1
ATOM 1534 N N . SER A 1 195 ? -24.288 -4.579 11.264 1.00 83.25 195 SER A N 1
ATOM 1535 C CA . SER A 1 195 ? -23.011 -3.935 10.954 1.00 83.25 195 SER A CA 1
ATOM 1536 C C . SER A 1 195 ? -23.237 -2.792 9.964 1.00 83.25 195 SER A C 1
ATOM 1538 O O . SER A 1 195 ? -23.921 -2.970 8.957 1.00 83.25 195 SER A O 1
ATOM 1540 N N . PHE A 1 196 ? -22.698 -1.612 10.250 1.00 80.50 196 PHE A N 1
ATOM 1541 C CA . PHE A 1 196 ? -22.752 -0.434 9.386 1.00 80.50 196 PHE A CA 1
ATOM 1542 C C . PHE A 1 196 ? -21.372 0.223 9.285 1.00 80.50 196 PHE A C 1
ATOM 1544 O O . PHE A 1 196 ? -20.438 -0.165 9.979 1.00 80.50 196 PHE A O 1
ATOM 1551 N N . ALA A 1 197 ? -21.236 1.198 8.395 1.00 69.94 197 ALA A N 1
ATOM 1552 C CA . ALA A 1 197 ? -19.969 1.837 8.065 1.00 69.94 197 ALA A CA 1
ATOM 1553 C C . ALA A 1 197 ? -20.189 3.322 7.737 1.00 69.94 197 ALA A C 1
ATOM 1555 O O . ALA A 1 197 ? -21.326 3.761 7.539 1.00 69.94 197 ALA A O 1
ATOM 1556 N N . SER A 1 198 ? -19.103 4.091 7.648 1.00 66.06 198 SER A N 1
ATOM 1557 C CA . SER A 1 198 ? -19.126 5.501 7.217 1.00 66.06 198 SER A CA 1
ATOM 1558 C C . SER A 1 198 ? -19.568 5.659 5.756 1.00 66.06 198 SER A C 1
ATOM 1560 O O . SER A 1 198 ? -20.002 6.734 5.332 1.00 66.06 198 SER A O 1
ATOM 1562 N N . HIS A 1 199 ? -19.497 4.571 4.987 1.00 53.59 199 HIS A N 1
ATOM 1563 C CA . HIS A 1 199 ? -19.883 4.495 3.586 1.00 53.59 199 HIS A CA 1
ATOM 1564 C C . HIS A 1 199 ? -20.802 3.300 3.306 1.00 53.59 199 HIS A C 1
ATOM 1566 O O . HIS A 1 199 ? -20.729 2.268 3.968 1.00 53.59 199 HIS A O 1
ATOM 1572 N N . HIS A 1 200 ? -21.604 3.420 2.244 1.00 74.75 200 HIS A N 1
ATOM 1573 C CA . HIS A 1 200 ? -22.546 2.401 1.757 1.00 74.75 200 HIS A CA 1
ATOM 1574 C C . HIS A 1 200 ? -23.704 2.091 2.731 1.00 74.75 200 HIS A C 1
ATOM 1576 O O . HIS A 1 200 ? -24.138 2.961 3.484 1.00 74.75 200 HIS A O 1
ATOM 1582 N N . TRP A 1 201 ? -24.306 0.903 2.615 1.00 77.25 201 TRP A N 1
ATOM 1583 C CA . TRP A 1 201 ? -25.474 0.465 3.385 1.00 77.25 201 TRP A CA 1
ATOM 1584 C C . TRP A 1 201 ? -25.094 -0.568 4.467 1.00 77.25 201 TRP A C 1
ATOM 1586 O O . TRP A 1 201 ? -24.016 -1.144 4.390 1.00 77.25 201 TRP A O 1
ATOM 1596 N N . PRO A 1 202 ? -25.947 -0.817 5.482 1.00 71.62 202 PRO A N 1
ATOM 1597 C CA . PRO A 1 202 ? -25.673 -1.814 6.523 1.00 71.62 202 PRO A CA 1
ATOM 1598 C C . PRO A 1 202 ? -25.869 -3.272 6.073 1.00 71.62 202 PRO A C 1
ATOM 1600 O O . PRO A 1 202 ? -26.664 -3.558 5.173 1.00 71.62 202 PRO A O 1
ATOM 1603 N N . THR A 1 203 ? -25.243 -4.200 6.802 1.00 75.62 203 THR A N 1
ATOM 1604 C CA . THR A 1 203 ? -25.482 -5.652 6.752 1.00 75.62 203 THR A CA 1
ATOM 1605 C C . THR A 1 203 ? -26.215 -6.105 8.019 1.00 75.62 203 THR A C 1
ATOM 1607 O O . THR A 1 203 ? -25.819 -5.752 9.129 1.00 75.62 203 THR A O 1
ATOM 1610 N N . TRP A 1 204 ? -27.289 -6.884 7.865 1.00 84.12 204 TRP A N 1
ATOM 1611 C CA . TRP A 1 204 ? -28.187 -7.277 8.960 1.00 84.12 204 TRP A CA 1
ATOM 1612 C C . TRP A 1 204 ? -28.130 -8.776 9.242 1.00 84.12 204 TRP A C 1
ATOM 1614 O O . TRP A 1 204 ? -28.184 -9.583 8.316 1.00 84.12 204 TRP A O 1
ATOM 1624 N N . GLY A 1 205 ? -28.131 -9.134 10.526 1.00 86.94 205 GLY A N 1
ATOM 1625 C CA . GLY A 1 205 ? -28.140 -10.516 10.997 1.00 86.94 205 GLY A CA 1
ATOM 1626 C C . GLY A 1 205 ? -26.737 -11.092 11.199 1.00 86.94 205 GLY A C 1
ATOM 1627 O O . GLY A 1 205 ? -25.858 -10.952 10.354 1.00 86.94 205 GLY A O 1
ATOM 1628 N N . ARG A 1 206 ? -26.552 -11.787 12.324 1.00 92.12 206 ARG A N 1
ATOM 1629 C CA . ARG A 1 206 ? -25.257 -12.303 12.810 1.00 92.12 206 ARG A CA 1
ATOM 1630 C C . ARG A 1 206 ? -24.513 -13.160 11.788 1.00 92.12 206 ARG A C 1
ATOM 1632 O O . ARG A 1 206 ? -23.322 -12.963 11.571 1.00 92.12 206 ARG A O 1
ATOM 1639 N N . GLU A 1 207 ? -25.216 -14.083 11.134 1.00 95.25 207 GLU A N 1
ATOM 1640 C CA . GLU A 1 207 ? -24.630 -14.961 10.110 1.00 95.25 207 GLU A CA 1
ATOM 1641 C C . GLU A 1 207 ? -24.131 -14.161 8.903 1.00 95.25 207 GLU A C 1
ATOM 1643 O O . GLU A 1 207 ? -23.001 -14.353 8.460 1.00 95.25 207 GLU A O 1
ATOM 1648 N N . ALA A 1 208 ? -24.936 -13.210 8.420 1.00 89.69 208 ALA A N 1
ATOM 1649 C CA . ALA A 1 208 ? -24.572 -12.365 7.288 1.00 89.69 208 ALA A CA 1
ATOM 1650 C C . ALA A 1 208 ? -23.418 -11.413 7.631 1.00 89.69 208 ALA A C 1
ATOM 1652 O O . ALA A 1 208 ? -22.532 -11.223 6.806 1.00 89.69 208 ALA A O 1
ATOM 1653 N N . ILE A 1 209 ? -23.395 -10.853 8.847 1.00 92.19 209 ILE A N 1
ATOM 1654 C CA . ILE A 1 209 ? -22.288 -10.020 9.344 1.00 92.19 209 ILE A CA 1
ATOM 1655 C C . ILE A 1 209 ? -21.006 -10.847 9.437 1.00 92.19 209 ILE A C 1
ATOM 1657 O O . ILE A 1 209 ? -19.968 -10.417 8.945 1.00 92.19 209 ILE A O 1
ATOM 1661 N N . THR A 1 210 ? -21.079 -12.046 10.018 1.00 97.25 210 THR A N 1
ATOM 1662 C CA . THR A 1 210 ? -19.920 -12.940 10.144 1.00 97.25 210 THR A CA 1
ATOM 1663 C C . THR A 1 210 ? -19.374 -13.312 8.770 1.00 97.25 210 THR A C 1
ATOM 1665 O O . THR A 1 210 ? -18.168 -13.226 8.557 1.00 97.25 210 THR A O 1
ATOM 1668 N N . GLN A 1 211 ? -20.245 -13.669 7.819 1.00 95.56 211 GLN A N 1
ATOM 1669 C CA . GLN A 1 211 ? -19.838 -13.969 6.448 1.00 95.56 211 GLN A CA 1
ATOM 1670 C C . GLN A 1 211 ? -19.203 -12.750 5.770 1.00 95.56 211 GLN A C 1
ATOM 1672 O O . GLN A 1 211 ? -18.106 -12.863 5.238 1.00 95.56 211 GLN A O 1
ATOM 1677 N N . TYR A 1 212 ? -19.862 -11.592 5.826 1.00 94.88 212 TYR A N 1
ATOM 1678 C CA . TYR A 1 212 ? -19.385 -10.340 5.239 1.00 94.88 212 TYR A CA 1
ATOM 1679 C C . TYR A 1 212 ? -17.993 -9.947 5.747 1.00 94.88 212 TYR A C 1
ATOM 1681 O O . TYR A 1 212 ? -17.094 -9.671 4.955 1.00 94.88 212 TYR A O 1
ATOM 1689 N N . LEU A 1 213 ? -17.796 -9.956 7.066 1.00 97.31 213 LEU A N 1
ATOM 1690 C CA . LEU A 1 213 ? -16.506 -9.623 7.661 1.00 97.31 213 LEU A CA 1
ATOM 1691 C C . LEU A 1 213 ? -15.450 -10.692 7.365 1.00 97.31 213 LEU A C 1
ATOM 1693 O O . LEU A 1 213 ? -14.298 -10.340 7.135 1.00 97.31 213 LEU A O 1
ATOM 1697 N N . SER A 1 214 ? -15.830 -11.974 7.311 1.00 97.75 214 SER A N 1
ATOM 1698 C CA . SER A 1 214 ? -14.903 -13.057 6.944 1.00 97.75 214 SER A CA 1
ATOM 1699 C C . SER A 1 214 ? -14.435 -12.927 5.496 1.00 97.75 214 SER A C 1
ATOM 1701 O O . SER A 1 214 ? -13.252 -13.078 5.218 1.00 97.75 214 SER A O 1
ATOM 1703 N N . GLU A 1 215 ? -15.341 -12.601 4.572 1.00 97.12 215 GLU A N 1
ATOM 1704 C CA . GLU A 1 215 ? -15.011 -12.388 3.161 1.00 97.12 215 GLU A CA 1
ATOM 1705 C C . GLU A 1 215 ? -14.137 -11.130 2.972 1.00 97.12 215 GLU A C 1
ATOM 1707 O O . GLU A 1 215 ? -13.196 -11.165 2.181 1.00 97.12 215 GLU A O 1
ATOM 1712 N N . GLN A 1 216 ? -14.367 -10.053 3.740 1.00 97.56 216 GLN A N 1
ATOM 1713 C CA . GLN A 1 216 ? -13.479 -8.879 3.777 1.00 97.56 216 GLN A CA 1
ATOM 1714 C C . GLN A 1 216 ? -12.095 -9.207 4.357 1.00 97.56 216 GLN A C 1
ATOM 1716 O O . GLN A 1 216 ? -11.080 -8.838 3.771 1.00 97.56 216 GLN A O 1
ATOM 1721 N N . ARG A 1 217 ? -12.029 -9.938 5.478 1.00 97.88 217 ARG A N 1
ATOM 1722 C CA . ARG A 1 217 ? -10.771 -10.412 6.077 1.00 97.88 217 ARG A CA 1
ATOM 1723 C C . ARG A 1 217 ? -9.962 -11.207 5.054 1.00 97.88 217 ARG A C 1
ATOM 1725 O O . ARG A 1 217 ? -8.816 -10.872 4.764 1.00 97.88 217 ARG A O 1
ATOM 1732 N N . ASP A 1 218 ? -10.589 -12.227 4.474 1.00 97.44 218 ASP A N 1
ATOM 1733 C CA . ASP A 1 218 ? -9.944 -13.138 3.530 1.00 97.44 218 ASP A CA 1
ATOM 1734 C C . ASP A 1 218 ? -9.490 -12.411 2.260 1.00 97.44 218 ASP A C 1
ATOM 1736 O O . ASP A 1 218 ? -8.483 -12.789 1.668 1.00 97.44 218 ASP A O 1
ATOM 1740 N N . LEU A 1 219 ? -10.189 -11.348 1.849 1.00 95.56 219 LEU A N 1
ATOM 1741 C CA . LEU A 1 219 ? -9.777 -10.497 0.736 1.00 95.56 219 LEU A CA 1
ATOM 1742 C C . LEU A 1 219 ? -8.433 -9.817 1.002 1.00 95.56 219 LEU A C 1
ATOM 1744 O O . LEU A 1 219 ? -7.527 -9.951 0.178 1.00 95.56 219 LEU A O 1
ATOM 1748 N N . TYR A 1 220 ? -8.279 -9.125 2.133 1.00 96.94 220 TYR A N 1
ATOM 1749 C CA . TYR A 1 220 ? -7.022 -8.445 2.459 1.00 96.94 220 TYR A CA 1
ATOM 1750 C C . TYR A 1 220 ? -5.891 -9.436 2.765 1.00 96.94 220 TYR A C 1
ATOM 1752 O O . TYR A 1 220 ? -4.778 -9.238 2.273 1.00 96.94 220 TYR A O 1
ATOM 1760 N N . ALA A 1 221 ? -6.180 -10.544 3.463 1.00 96.62 221 ALA A N 1
ATOM 1761 C CA . ALA A 1 221 ? -5.216 -11.628 3.674 1.00 96.62 221 ALA A CA 1
ATOM 1762 C C . ALA A 1 221 ? -4.720 -12.202 2.345 1.00 96.62 221 ALA A C 1
ATOM 1764 O O . ALA A 1 221 ? -3.520 -12.330 2.121 1.00 96.62 221 ALA A O 1
ATOM 1765 N N . TYR A 1 222 ? -5.637 -12.519 1.428 1.00 95.62 222 TYR A N 1
ATOM 1766 C CA . TYR A 1 222 ? -5.280 -13.112 0.147 1.00 95.62 222 TYR A CA 1
ATOM 1767 C C . TYR A 1 222 ? -4.485 -12.135 -0.722 1.00 95.62 222 TYR A C 1
ATOM 1769 O O . TYR A 1 222 ? -3.483 -12.539 -1.311 1.00 95.62 222 TYR A O 1
ATOM 1777 N N . LEU A 1 223 ? -4.895 -10.860 -0.779 1.00 93.38 223 LEU A N 1
ATOM 1778 C CA . LEU A 1 223 ? -4.156 -9.798 -1.471 1.00 93.38 223 LEU A CA 1
ATOM 1779 C C . LEU A 1 223 ? -2.717 -9.699 -0.967 1.00 93.38 223 LEU A C 1
ATOM 1781 O O . LEU A 1 223 ? -1.796 -9.656 -1.781 1.00 93.38 223 LEU A O 1
ATOM 1785 N N . HIS A 1 224 ? -2.519 -9.719 0.348 1.00 95.88 224 HIS A N 1
ATOM 1786 C CA . HIS A 1 224 ? -1.194 -9.709 0.952 1.00 95.88 224 HIS A CA 1
ATOM 1787 C C . HIS A 1 224 ? -0.409 -10.995 0.639 1.00 95.88 224 HIS A C 1
ATOM 1789 O O . HIS A 1 224 ? 0.618 -10.957 -0.043 1.00 95.88 224 HIS A O 1
ATOM 1795 N N . ASP A 1 225 ? -0.911 -12.147 1.080 1.00 96.25 225 ASP A N 1
ATOM 1796 C CA . ASP A 1 225 ? -0.161 -13.403 1.111 1.00 96.25 225 ASP A CA 1
ATOM 1797 C C . ASP A 1 225 ? 0.182 -13.912 -0.288 1.00 96.25 225 ASP A C 1
ATOM 1799 O O . ASP A 1 225 ? 1.281 -14.417 -0.523 1.00 96.25 225 ASP A O 1
ATOM 1803 N N . GLN A 1 226 ? -0.738 -13.773 -1.246 1.00 96.19 226 GLN A N 1
ATOM 1804 C CA . GLN A 1 226 ? -0.463 -14.192 -2.618 1.00 96.19 226 GLN A CA 1
ATOM 1805 C C . GLN A 1 226 ? 0.494 -13.240 -3.325 1.00 96.19 226 GLN A C 1
ATOM 1807 O O . GLN A 1 226 ? 1.322 -13.710 -4.101 1.00 96.19 226 GLN A O 1
ATOM 1812 N N . THR A 1 227 ? 0.438 -11.939 -3.027 1.00 93.56 227 THR A N 1
ATOM 1813 C CA . THR A 1 227 ? 1.417 -10.982 -3.553 1.00 93.56 227 THR A CA 1
ATOM 1814 C C . THR A 1 227 ? 2.807 -11.329 -3.030 1.00 93.56 227 THR A C 1
ATOM 1816 O O . THR A 1 227 ? 3.729 -11.492 -3.823 1.00 93.56 227 THR A O 1
ATOM 1819 N N . VAL A 1 228 ? 2.956 -11.555 -1.720 1.00 94.00 228 VAL A N 1
ATOM 1820 C CA . VAL A 1 228 ? 4.235 -11.964 -1.114 1.00 94.00 228 VAL A CA 1
ATOM 1821 C C . VAL A 1 228 ? 4.717 -13.309 -1.668 1.00 94.00 228 VAL A C 1
ATOM 1823 O O . VAL A 1 228 ? 5.891 -13.447 -2.009 1.00 94.00 228 VAL A O 1
ATOM 1826 N N . ARG A 1 229 ? 3.826 -14.297 -1.833 1.00 94.50 229 ARG A N 1
ATOM 1827 C CA . ARG A 1 229 ? 4.174 -15.583 -2.461 1.00 94.50 229 ARG A CA 1
ATOM 1828 C C . ARG A 1 229 ? 4.719 -15.389 -3.875 1.00 94.50 229 ARG A C 1
ATOM 1830 O O . ARG A 1 229 ? 5.745 -15.970 -4.207 1.00 94.50 229 ARG A O 1
ATOM 1837 N N . MET A 1 230 ? 4.054 -14.584 -4.697 1.00 91.75 230 MET A N 1
ATOM 1838 C CA . MET A 1 230 ? 4.473 -14.351 -6.078 1.00 91.75 230 MET A CA 1
ATOM 1839 C C . MET A 1 230 ? 5.766 -13.522 -6.164 1.00 91.75 230 MET A C 1
ATOM 1841 O O . MET A 1 230 ? 6.598 -13.796 -7.028 1.00 91.75 230 MET A O 1
ATOM 1845 N N . ILE A 1 231 ? 5.994 -12.586 -5.234 1.00 90.9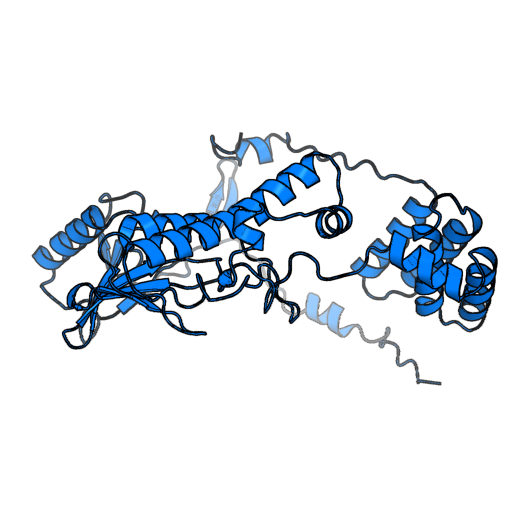4 231 ILE A N 1
ATOM 1846 C CA . ILE A 1 231 ? 7.293 -11.909 -5.070 1.00 90.94 231 ILE A CA 1
ATOM 1847 C C . ILE A 1 231 ? 8.389 -12.941 -4.781 1.00 90.94 231 ILE A C 1
ATOM 1849 O O . ILE A 1 231 ? 9.439 -12.919 -5.421 1.00 90.94 231 ILE A O 1
ATOM 1853 N N . ASN A 1 232 ? 8.137 -13.886 -3.871 1.00 89.56 232 ASN A N 1
ATOM 1854 C CA . ASN A 1 232 ? 9.086 -14.955 -3.541 1.00 89.56 232 ASN A CA 1
ATOM 1855 C C . ASN A 1 232 ? 9.351 -15.913 -4.718 1.00 89.56 232 ASN A C 1
ATOM 1857 O O . ASN A 1 232 ? 10.389 -16.570 -4.758 1.00 89.56 232 ASN A O 1
ATOM 1861 N N . GLU A 1 233 ? 8.446 -15.976 -5.694 1.00 91.31 233 GLU A N 1
ATOM 1862 C CA . GLU A 1 233 ? 8.624 -16.699 -6.961 1.00 91.31 233 GLU A CA 1
ATOM 1863 C C . GLU A 1 233 ? 9.398 -15.883 -8.016 1.00 91.31 233 GLU A C 1
ATOM 1865 O O . GLU A 1 233 ? 9.649 -16.376 -9.115 1.00 91.31 233 GLU A O 1
ATOM 1870 N N . GLY A 1 234 ? 9.809 -14.655 -7.684 1.00 83.75 234 GLY A N 1
ATOM 1871 C CA . GLY A 1 234 ? 10.590 -13.764 -8.541 1.00 83.75 234 GLY A CA 1
ATOM 1872 C C . GLY A 1 234 ? 9.755 -12.851 -9.438 1.00 83.75 234 GLY A C 1
ATOM 1873 O O . GLY A 1 234 ? 10.318 -12.219 -10.330 1.00 83.75 234 GLY A O 1
ATOM 1874 N N . GLN A 1 235 ? 8.437 -12.775 -9.227 1.00 87.94 235 GLN A N 1
ATOM 1875 C CA . GLN A 1 235 ? 7.568 -11.901 -10.013 1.00 87.94 235 GLN A CA 1
ATOM 1876 C C . GLN A 1 235 ? 7.681 -10.445 -9.553 1.00 87.94 235 GLN A C 1
ATOM 1878 O O . GLN A 1 235 ? 7.740 -10.136 -8.361 1.00 87.94 235 GLN A O 1
ATOM 1883 N N . THR A 1 236 ? 7.659 -9.526 -10.511 1.00 84.56 236 THR A N 1
ATOM 1884 C CA . THR A 1 236 ? 7.544 -8.088 -10.261 1.00 84.56 236 THR A CA 1
ATOM 1885 C C . THR A 1 236 ? 6.096 -7.710 -9.941 1.00 84.56 236 THR A C 1
ATOM 1887 O O . THR A 1 236 ? 5.159 -8.373 -10.381 1.00 84.56 236 THR A O 1
ATOM 1890 N N . GLY A 1 237 ? 5.875 -6.595 -9.233 1.00 79.62 237 GLY A N 1
ATOM 1891 C CA . GLY A 1 237 ? 4.518 -6.164 -8.847 1.00 79.62 237 GLY A CA 1
ATOM 1892 C C . GLY A 1 237 ? 3.539 -6.022 -10.022 1.00 79.62 237 GLY A C 1
ATOM 1893 O O . GLY A 1 237 ? 2.340 -6.222 -9.871 1.00 79.62 237 GLY A O 1
ATOM 1894 N N . ILE A 1 238 ? 4.056 -5.740 -11.215 1.00 78.44 238 ILE A N 1
ATOM 1895 C CA . ILE A 1 238 ? 3.272 -5.604 -12.441 1.00 78.44 238 ILE A CA 1
ATOM 1896 C C . ILE A 1 238 ? 2.851 -6.970 -13.007 1.00 78.44 238 ILE A C 1
ATOM 1898 O O . ILE A 1 238 ? 1.719 -7.125 -13.457 1.00 78.44 238 ILE A O 1
ATOM 1902 N N . GLU A 1 239 ? 3.743 -7.962 -12.983 1.00 79.81 239 GLU A N 1
ATOM 1903 C CA . GLU A 1 239 ? 3.431 -9.340 -13.398 1.00 79.81 239 GLU A CA 1
ATOM 1904 C C . GLU A 1 239 ? 2.424 -9.987 -12.442 1.00 79.81 239 GLU A C 1
ATOM 1906 O O . GLU A 1 239 ? 1.501 -10.685 -12.874 1.00 79.81 239 GLU A O 1
ATOM 1911 N N . ILE A 1 240 ? 2.557 -9.679 -11.149 1.00 86.75 240 ILE A N 1
ATOM 1912 C CA . ILE A 1 240 ? 1.598 -10.066 -10.116 1.00 86.75 240 ILE A CA 1
ATOM 1913 C C . ILE A 1 240 ? 0.232 -9.483 -10.453 1.00 86.75 240 ILE A C 1
ATOM 1915 O O . ILE A 1 240 ? -0.714 -10.241 -10.620 1.00 86.75 240 ILE A O 1
ATOM 1919 N N . ALA A 1 241 ? 0.127 -8.164 -10.635 1.00 82.19 241 ALA A N 1
ATOM 1920 C CA . ALA A 1 241 ? -1.146 -7.491 -10.891 1.00 82.19 241 ALA A CA 1
ATOM 1921 C C . ALA A 1 241 ? -1.916 -8.044 -12.112 1.00 82.19 241 ALA A C 1
ATOM 1923 O O . ALA A 1 241 ? -3.145 -8.028 -12.111 1.00 82.19 241 ALA A O 1
ATOM 1924 N N . GLU A 1 242 ? -1.220 -8.552 -13.134 1.00 79.19 242 GLU A N 1
ATOM 1925 C CA . GLU A 1 242 ? -1.837 -9.161 -14.324 1.00 79.19 242 GLU A CA 1
ATOM 1926 C C . GLU A 1 242 ? -2.313 -10.604 -14.084 1.00 79.19 242 GLU A C 1
ATOM 1928 O O . GLU A 1 242 ? -3.339 -11.028 -14.616 1.00 79.19 242 GLU A O 1
ATOM 1933 N N . SER A 1 243 ? -1.564 -11.379 -13.298 1.00 82.38 243 SER A N 1
ATOM 1934 C CA . SER A 1 243 ? -1.840 -12.802 -13.064 1.00 82.38 243 SER A CA 1
ATOM 1935 C C . SER A 1 243 ? -2.648 -13.075 -11.793 1.00 82.38 243 SER A C 1
ATOM 1937 O O . SER A 1 243 ? -3.085 -14.207 -11.565 1.00 82.38 243 SER A O 1
ATOM 1939 N N . PHE A 1 244 ? -2.862 -12.053 -10.963 1.00 88.25 244 PHE A N 1
ATOM 1940 C CA . PHE A 1 244 ? -3.542 -12.175 -9.685 1.00 88.25 244 PHE A CA 1
ATOM 1941 C C . PHE A 1 244 ? -5.028 -12.488 -9.870 1.00 88.25 244 PHE A C 1
ATOM 1943 O O . PHE A 1 244 ? -5.801 -11.699 -10.412 1.00 88.25 244 PHE A O 1
ATOM 1950 N N . VAL A 1 245 ? -5.456 -13.638 -9.354 1.00 87.75 245 VAL A N 1
ATOM 1951 C CA . VAL A 1 245 ? -6.851 -14.078 -9.412 1.00 87.75 245 VAL A CA 1
ATOM 1952 C C . VAL A 1 245 ? -7.351 -14.325 -7.998 1.00 87.75 245 VAL A C 1
ATOM 1954 O O . VAL A 1 245 ? -6.790 -15.147 -7.271 1.00 87.75 245 VAL A O 1
ATOM 1957 N N . LEU A 1 246 ? -8.427 -13.632 -7.612 1.00 86.62 246 LEU A N 1
ATOM 1958 C CA . LEU A 1 246 ? -9.115 -13.889 -6.347 1.00 86.62 246 LEU A CA 1
ATOM 1959 C C . LEU A 1 246 ? -9.728 -15.299 -6.336 1.00 86.62 246 LEU A C 1
ATOM 1961 O O . LEU A 1 246 ? -10.155 -15.788 -7.383 1.00 86.62 246 LEU A O 1
ATOM 1965 N N . PRO A 1 247 ? -9.870 -15.959 -5.179 1.00 90.12 247 PRO A N 1
ATOM 1966 C CA . PRO A 1 247 ? -10.635 -17.190 -5.076 1.00 90.12 247 PRO A CA 1
ATOM 1967 C C . PRO A 1 247 ? -12.080 -16.970 -5.523 1.00 90.12 247 PRO A C 1
ATOM 1969 O O . PRO A 1 247 ? -12.664 -15.902 -5.343 1.00 90.12 247 PRO A O 1
ATOM 1972 N N . HIS A 1 248 ? -12.686 -18.017 -6.070 1.00 85.12 248 HIS A N 1
ATOM 1973 C CA . HIS A 1 248 ? -14.026 -17.959 -6.647 1.00 85.12 248 HIS A CA 1
ATOM 1974 C C . HIS A 1 248 ? -15.110 -17.440 -5.680 1.00 85.12 248 HIS A C 1
ATOM 1976 O O . HIS A 1 248 ? -16.050 -16.777 -6.115 1.00 85.12 248 HIS A O 1
ATOM 1982 N N . THR A 1 249 ? -14.978 -17.711 -4.378 1.00 84.75 249 THR A N 1
ATOM 1983 C CA . THR A 1 249 ? -15.881 -17.180 -3.344 1.00 84.75 249 THR A CA 1
ATOM 1984 C C . THR A 1 249 ? -15.821 -15.651 -3.285 1.00 84.75 249 THR A C 1
ATOM 1986 O O . THR A 1 249 ? -16.857 -15.002 -3.392 1.00 84.75 249 THR A O 1
ATOM 1989 N N . LEU A 1 250 ? -14.617 -15.071 -3.248 1.00 87.88 250 LEU A N 1
ATOM 1990 C CA . LEU A 1 250 ? -14.419 -13.618 -3.202 1.00 87.88 250 LEU A CA 1
ATOM 1991 C C . LEU A 1 250 ? -14.779 -12.937 -4.528 1.00 87.88 250 LEU A C 1
ATOM 1993 O O . LEU A 1 250 ? -15.356 -11.857 -4.529 1.00 87.88 250 LEU A O 1
ATOM 1997 N N . GLN A 1 251 ? -14.545 -13.594 -5.670 1.00 83.56 251 GLN A N 1
ATOM 1998 C CA . GLN A 1 251 ? -14.987 -13.071 -6.971 1.00 83.56 251 GLN A CA 1
ATOM 1999 C C . GLN A 1 251 ? -16.511 -12.902 -7.071 1.00 83.56 251 GLN A C 1
ATOM 2001 O O . GLN A 1 251 ? -16.982 -12.069 -7.840 1.00 83.56 251 GLN A O 1
ATOM 2006 N N . ARG A 1 252 ? -17.292 -13.701 -6.335 1.00 83.75 252 ARG A N 1
ATOM 2007 C CA . ARG A 1 252 ? -18.763 -13.634 -6.339 1.00 83.75 252 ARG A CA 1
ATOM 2008 C C . ARG A 1 252 ? -19.330 -12.725 -5.250 1.00 83.75 252 ARG A C 1
ATOM 2010 O O . ARG A 1 252 ? -20.503 -12.359 -5.329 1.00 83.75 252 ARG A O 1
ATOM 2017 N N . ALA A 1 253 ? -18.524 -12.369 -4.255 1.00 82.69 253 ALA A N 1
ATOM 2018 C CA . ALA A 1 253 ? -18.913 -11.452 -3.199 1.00 82.69 253 ALA A CA 1
ATOM 2019 C C . ALA A 1 253 ? -18.910 -10.012 -3.737 1.00 82.69 253 ALA A C 1
ATOM 2021 O O . ALA A 1 253 ? -17.867 -9.465 -4.096 1.00 82.69 253 ALA A O 1
ATOM 2022 N N . TRP A 1 254 ? -20.087 -9.377 -3.792 1.00 81.31 254 TRP A N 1
ATOM 2023 C CA . TRP A 1 254 ? -20.235 -8.002 -4.300 1.00 81.31 254 TRP A CA 1
ATOM 2024 C C . TRP A 1 254 ? -19.392 -6.988 -3.526 1.00 81.31 254 TRP A C 1
ATOM 2026 O O . TRP A 1 254 ? -18.835 -6.068 -4.116 1.00 81.31 254 TRP A O 1
ATOM 2036 N N . HIS A 1 255 ? -19.276 -7.173 -2.213 1.00 82.69 255 HIS A N 1
ATOM 2037 C CA . HIS A 1 255 ? -18.507 -6.285 -1.351 1.00 82.69 255 HIS A CA 1
ATOM 2038 C C . HIS A 1 255 ? -16.990 -6.483 -1.468 1.00 82.69 255 HIS A C 1
ATOM 2040 O O . HIS A 1 255 ? -16.255 -5.658 -0.955 1.00 82.69 255 HIS A O 1
ATOM 2046 N N . ALA A 1 256 ? -16.513 -7.509 -2.178 1.00 84.56 256 ALA A N 1
ATOM 2047 C CA . ALA A 1 256 ? -15.089 -7.715 -2.449 1.00 84.56 256 ALA A CA 1
ATOM 2048 C C . ALA A 1 256 ? -14.648 -7.166 -3.822 1.00 84.56 256 ALA A C 1
ATOM 2050 O O . ALA A 1 256 ? -13.492 -7.314 -4.216 1.00 84.56 256 ALA A O 1
ATOM 2051 N N . GLN A 1 257 ? -15.561 -6.554 -4.586 1.00 83.38 257 GLN A N 1
ATOM 2052 C CA . GLN A 1 257 ? -15.271 -6.076 -5.939 1.00 83.38 257 GLN A CA 1
ATOM 2053 C C . GLN A 1 257 ? -14.567 -4.713 -5.935 1.00 83.38 257 GLN A C 1
ATOM 2055 O O . GLN A 1 257 ? -14.867 -3.839 -5.118 1.00 83.38 257 GLN A O 1
ATOM 2060 N N . GLY A 1 258 ? -13.664 -4.515 -6.899 1.00 80.94 258 GLY A N 1
ATOM 2061 C CA . GLY A 1 258 ? -12.841 -3.312 -7.06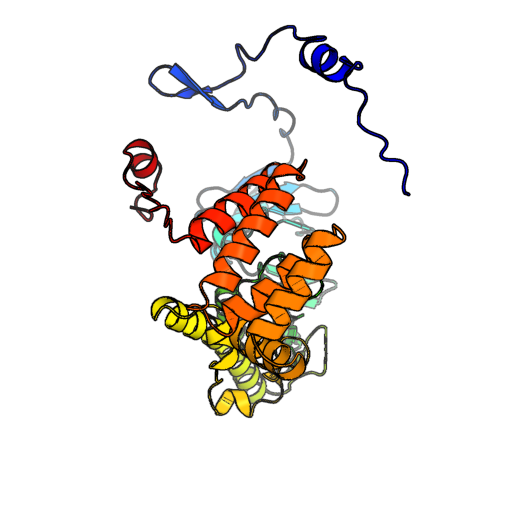4 1.00 80.94 258 GLY A CA 1
ATOM 2062 C C . GLY A 1 258 ? -13.581 -2.080 -7.587 1.00 80.94 258 GLY A C 1
ATOM 2063 O O . GLY A 1 258 ? -13.286 -1.604 -8.679 1.00 80.94 258 GLY A O 1
ATOM 2064 N N . TYR A 1 259 ? -14.558 -1.569 -6.833 1.00 68.25 259 TYR A N 1
ATOM 2065 C CA . TYR A 1 259 ? -15.264 -0.325 -7.173 1.00 68.25 259 TYR A CA 1
ATOM 2066 C C . TYR A 1 259 ? -14.541 0.943 -6.701 1.00 68.25 259 TYR A C 1
ATOM 2068 O O . TYR A 1 259 ? -14.830 2.023 -7.216 1.00 68.25 259 TYR A O 1
ATOM 2076 N N . TYR A 1 260 ? -13.628 0.826 -5.730 1.00 68.31 260 TYR A N 1
ATOM 2077 C CA . TYR A 1 260 ? -12.870 1.952 -5.177 1.00 68.31 260 TYR A CA 1
ATOM 2078 C C . TYR A 1 260 ? -11.365 1.675 -5.161 1.00 68.31 260 TYR A C 1
ATOM 2080 O O . TYR A 1 260 ? -10.593 2.433 -5.747 1.00 68.31 260 TYR A O 1
ATOM 2088 N N . GLY A 1 261 ? -10.957 0.572 -4.532 1.00 75.19 261 GLY A N 1
ATOM 2089 C CA . GLY A 1 261 ? -9.663 -0.065 -4.757 1.00 75.19 261 GLY A CA 1
ATOM 2090 C C . GLY A 1 261 ? -9.683 -0.973 -5.983 1.00 75.19 261 GLY A C 1
ATOM 2091 O O . GLY A 1 261 ? -10.735 -1.254 -6.555 1.00 75.19 261 GLY A O 1
ATOM 2092 N N . SER A 1 262 ? -8.511 -1.449 -6.396 1.00 81.62 262 SER A N 1
ATOM 2093 C CA . SER A 1 262 ? -8.366 -2.361 -7.535 1.00 81.62 262 SER A CA 1
ATOM 2094 C C . SER A 1 262 ? -7.209 -3.334 -7.311 1.00 81.62 262 SER A C 1
ATOM 2096 O O . SER A 1 262 ? -6.260 -3.010 -6.603 1.00 81.62 262 SER A O 1
ATOM 2098 N N . ILE A 1 263 ? -7.299 -4.523 -7.917 1.00 77.44 263 ILE A N 1
ATOM 2099 C CA . ILE A 1 263 ? -6.222 -5.533 -7.910 1.00 77.44 263 ILE A CA 1
ATOM 2100 C C . ILE A 1 263 ? -5.050 -5.080 -8.794 1.00 77.44 263 ILE A C 1
ATOM 2102 O O . ILE A 1 263 ? -3.893 -5.333 -8.480 1.00 77.44 263 ILE A O 1
ATOM 2106 N N . SER A 1 264 ? -5.352 -4.381 -9.891 1.00 72.94 264 SER A N 1
ATOM 2107 C CA . SER A 1 264 ? -4.374 -3.817 -10.819 1.00 72.94 264 SER A CA 1
ATOM 2108 C C . SER A 1 264 ? -4.756 -2.387 -11.164 1.00 72.94 264 SER A C 1
ATOM 2110 O O . SER A 1 264 ? -5.939 -2.082 -11.322 1.00 72.94 264 SER A O 1
ATOM 2112 N N . HIS A 1 265 ? -3.749 -1.528 -11.310 1.00 58.62 265 HIS A N 1
ATOM 2113 C CA . HIS A 1 265 ? -3.942 -0.112 -11.609 1.00 58.62 265 HIS A CA 1
ATOM 2114 C C . HIS A 1 265 ? -3.247 0.365 -12.898 1.00 58.62 265 HIS A C 1
ATOM 2116 O O . HIS A 1 265 ? -3.596 1.439 -13.376 1.00 58.62 265 HIS A O 1
ATOM 2122 N N . ASN A 1 266 ? -2.317 -0.401 -13.496 1.00 47.94 266 ASN A N 1
ATOM 2123 C CA . ASN A 1 266 ? -1.562 -0.010 -14.702 1.00 47.94 266 ASN A CA 1
ATOM 2124 C C . ASN A 1 266 ? -1.361 -1.188 -15.675 1.00 47.94 266 ASN A C 1
ATOM 2126 O O . ASN A 1 266 ? -1.245 -2.335 -15.252 1.00 47.94 266 ASN A O 1
ATOM 2130 N N . HIS A 1 267 ? -1.230 -0.901 -16.975 1.00 48.50 267 HIS A N 1
ATOM 2131 C CA . HIS A 1 267 ? -0.763 -1.891 -17.953 1.00 48.50 267 HIS A CA 1
ATOM 2132 C C . HIS A 1 267 ? 0.744 -2.182 -17.783 1.00 48.50 267 HIS A C 1
ATOM 2134 O O . HIS A 1 267 ? 1.508 -1.252 -17.518 1.00 48.50 267 HIS A O 1
ATOM 2140 N N . PRO A 1 268 ? 1.209 -3.432 -17.985 1.00 61.66 268 PRO A N 1
ATOM 2141 C CA . PRO A 1 268 ? 2.628 -3.753 -17.870 1.00 61.66 268 PRO A CA 1
ATOM 2142 C C . PRO A 1 268 ? 3.515 -3.025 -18.891 1.00 61.66 268 PRO A C 1
ATOM 2144 O O . PRO A 1 268 ? 3.183 -3.076 -20.075 1.00 61.66 268 PRO A O 1
ATOM 2147 N N . PRO A 1 269 ? 4.680 -2.457 -18.509 1.00 73.06 269 PRO A N 1
ATOM 2148 C CA . PRO A 1 269 ? 5.575 -1.739 -19.419 1.00 73.06 269 PRO A CA 1
ATOM 2149 C C . PRO A 1 269 ? 5.990 -2.540 -20.657 1.00 73.06 269 PRO A C 1
ATOM 2151 O O . PRO A 1 269 ? 6.125 -1.969 -21.735 1.00 73.06 269 PRO A O 1
ATOM 2154 N N . ALA A 1 270 ? 6.135 -3.866 -20.540 1.00 79.12 270 ALA A N 1
ATOM 2155 C CA . ALA A 1 270 ? 6.436 -4.740 -21.676 1.00 79.12 270 ALA A CA 1
ATOM 2156 C C . ALA A 1 270 ? 5.257 -4.880 -22.656 1.00 79.12 270 ALA A C 1
ATOM 2158 O O . ALA A 1 270 ? 5.449 -4.819 -23.869 1.00 79.12 270 ALA A O 1
ATOM 2159 N N . GLU A 1 271 ? 4.032 -5.039 -22.152 1.00 79.12 271 GLU A N 1
ATOM 2160 C CA . GLU A 1 271 ? 2.820 -5.142 -22.980 1.00 79.12 271 GLU A CA 1
ATOM 2161 C C . GLU A 1 271 ? 2.394 -3.789 -23.556 1.00 79.12 271 GLU A C 1
ATOM 2163 O O . GLU A 1 271 ? 2.015 -3.679 -24.723 1.00 79.12 271 GLU A O 1
ATOM 2168 N N . GLU A 1 272 ? 2.492 -2.738 -22.750 1.00 81.00 272 GLU A N 1
ATOM 2169 C CA . GLU A 1 272 ? 2.319 -1.357 -23.177 1.00 81.00 272 GLU A CA 1
ATOM 2170 C C . GLU A 1 272 ? 3.355 -0.996 -24.251 1.00 81.00 272 GLU A C 1
ATOM 2172 O O . GLU A 1 272 ? 2.988 -0.523 -25.328 1.00 81.00 272 GLU A O 1
ATOM 2177 N N . GLY A 1 273 ? 4.630 -1.324 -24.015 1.00 88.12 273 GLY A N 1
ATOM 2178 C CA . GLY A 1 273 ? 5.715 -1.173 -24.979 1.00 88.12 273 GLY A CA 1
ATOM 2179 C C . GLY A 1 273 ? 5.424 -1.893 -26.293 1.00 88.12 273 GLY A C 1
ATOM 2180 O O . GLY A 1 273 ? 5.465 -1.262 -27.347 1.00 88.12 273 GLY A O 1
ATOM 2181 N N . ARG A 1 274 ? 5.036 -3.179 -26.257 1.00 90.81 274 ARG A N 1
ATOM 2182 C CA . ARG A 1 274 ? 4.662 -3.951 -27.460 1.00 90.81 274 ARG A CA 1
ATOM 2183 C C . ARG A 1 274 ?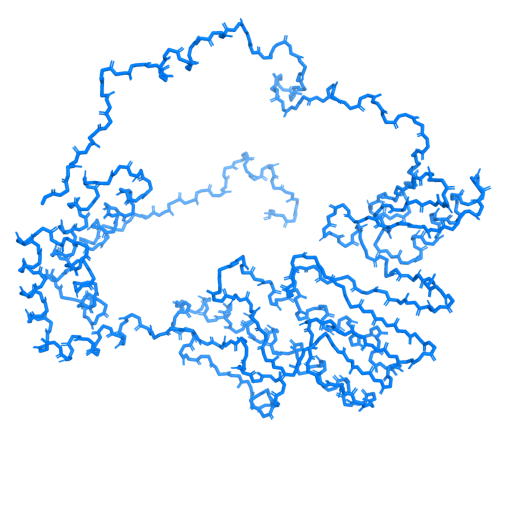 3.574 -3.258 -28.282 1.00 90.81 274 ARG A C 1
ATOM 2185 O O . ARG A 1 274 ? 3.683 -3.193 -29.507 1.00 90.81 274 ARG A O 1
ATOM 2192 N N . ARG A 1 275 ? 2.538 -2.723 -27.630 1.00 90.19 275 ARG A N 1
ATOM 2193 C CA . ARG A 1 275 ? 1.416 -2.046 -28.302 1.00 90.19 275 ARG A CA 1
ATOM 2194 C C . ARG A 1 275 ? 1.813 -0.686 -28.867 1.00 90.19 275 ARG A C 1
ATOM 2196 O O . ARG A 1 275 ? 1.479 -0.409 -30.017 1.00 90.19 275 ARG A O 1
ATOM 2203 N N . TYR A 1 276 ? 2.555 0.134 -28.122 1.00 90.88 276 TYR A N 1
ATOM 2204 C CA . TYR A 1 276 ? 3.064 1.406 -28.643 1.00 90.88 276 TYR A CA 1
ATOM 2205 C C . TYR A 1 276 ? 4.013 1.194 -29.819 1.00 90.88 276 TYR A C 1
ATOM 2207 O O . TYR A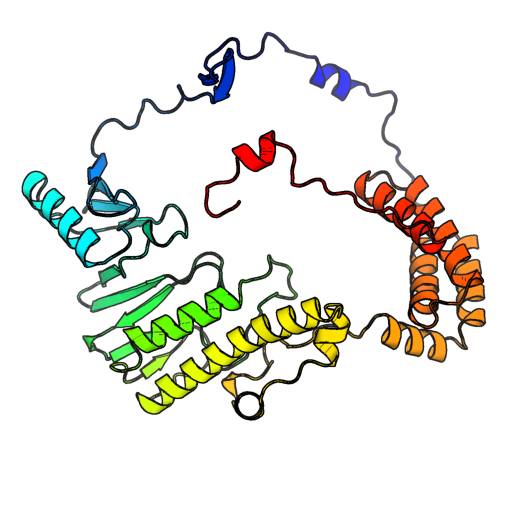 1 276 ? 3.839 1.822 -30.862 1.00 90.88 276 TYR A O 1
ATOM 2215 N N . VAL A 1 277 ? 4.958 0.260 -29.690 1.00 95.75 277 VAL A N 1
ATOM 2216 C CA . VAL A 1 277 ? 5.897 -0.097 -30.758 1.00 95.75 277 VAL A CA 1
ATOM 2217 C C . VAL A 1 277 ? 5.151 -0.584 -31.999 1.00 95.75 277 VAL A C 1
ATOM 2219 O O . VAL A 1 277 ? 5.455 -0.138 -33.104 1.00 95.75 277 VAL A O 1
ATOM 2222 N N . PHE A 1 278 ? 4.131 -1.432 -31.838 1.00 94.56 278 PHE A N 1
ATOM 2223 C CA . PHE A 1 278 ? 3.273 -1.859 -32.944 1.00 94.56 278 PHE A CA 1
ATOM 2224 C C . PHE A 1 278 ? 2.561 -0.674 -33.619 1.00 94.56 278 PHE A C 1
ATOM 2226 O O . PHE A 1 278 ? 2.656 -0.516 -34.836 1.00 94.56 278 PHE A O 1
ATOM 2233 N N . CYS A 1 279 ? 1.905 0.193 -32.842 1.00 94.31 279 CYS A N 1
ATOM 2234 C CA . CYS A 1 279 ? 1.190 1.367 -33.355 1.00 94.31 279 CYS A CA 1
ATOM 2235 C C . CYS A 1 279 ? 2.107 2.366 -34.080 1.00 94.31 279 CYS A C 1
ATOM 2237 O O . CYS A 1 279 ? 1.661 3.057 -34.994 1.00 94.31 279 CYS A O 1
ATOM 2239 N N . MET A 1 280 ? 3.379 2.442 -33.687 1.00 94.75 280 MET A N 1
ATOM 2240 C CA . MET A 1 280 ? 4.373 3.357 -34.253 1.00 94.75 280 MET A CA 1
ATOM 2241 C C . MET A 1 280 ? 5.207 2.743 -35.392 1.00 94.75 280 MET A C 1
ATOM 2243 O O . MET A 1 280 ? 6.125 3.389 -35.896 1.00 94.75 280 MET A O 1
ATOM 2247 N N . GLY A 1 281 ? 4.874 1.528 -35.844 1.00 94.62 281 GLY A N 1
ATOM 2248 C CA . GLY A 1 281 ? 5.487 0.914 -37.028 1.00 94.62 281 GLY A CA 1
ATOM 2249 C C . GLY A 1 281 ? 6.720 0.046 -36.757 1.00 94.62 281 GLY A C 1
ATOM 2250 O O . GLY A 1 281 ? 7.510 -0.178 -37.673 1.00 94.62 281 GLY A O 1
ATOM 2251 N N . GLY A 1 282 ? 6.878 -0.463 -35.533 1.00 95.88 282 GLY A N 1
ATOM 2252 C CA . GLY A 1 282 ? 7.946 -1.386 -35.140 1.00 95.88 282 GLY A CA 1
ATOM 2253 C C . GLY A 1 282 ? 9.130 -0.714 -34.438 1.00 95.88 282 GLY A C 1
ATOM 2254 O O . GLY A 1 282 ? 9.272 0.508 -34.450 1.00 95.88 282 GLY A O 1
ATOM 2255 N N . ALA A 1 283 ? 9.982 -1.529 -33.806 1.00 96.94 283 ALA A N 1
ATOM 2256 C CA . ALA A 1 283 ? 11.057 -1.065 -32.924 1.00 96.94 283 ALA A CA 1
ATOM 2257 C C . ALA A 1 283 ? 12.018 -0.092 -33.626 1.00 96.94 283 ALA A C 1
ATOM 2259 O O . ALA A 1 283 ? 12.189 1.036 -33.163 1.00 96.94 283 ALA A O 1
ATOM 2260 N N . ASP A 1 284 ? 12.530 -0.457 -34.805 1.00 97.12 284 ASP A N 1
ATOM 2261 C CA . ASP A 1 284 ? 13.437 0.397 -35.583 1.00 97.12 284 ASP A CA 1
ATOM 2262 C C . ASP A 1 284 ? 12.808 1.748 -35.966 1.00 97.12 284 ASP A C 1
ATOM 2264 O O . ASP A 1 284 ? 13.496 2.765 -36.074 1.00 97.12 284 ASP A O 1
ATOM 2268 N N . ALA A 1 285 ? 11.492 1.778 -36.215 1.00 97.38 285 ALA A N 1
ATOM 2269 C CA . ALA A 1 285 ? 10.786 3.014 -36.543 1.00 97.38 285 ALA A CA 1
ATOM 2270 C C . ALA A 1 285 ? 10.710 3.944 -35.328 1.00 97.38 285 ALA A C 1
ATOM 2272 O O . ALA A 1 285 ? 10.953 5.145 -35.464 1.00 97.38 285 ALA A O 1
ATOM 2273 N N . VAL A 1 286 ? 10.448 3.384 -34.144 1.00 97.81 286 VAL A N 1
ATOM 2274 C CA . VAL A 1 286 ? 10.443 4.126 -32.879 1.00 97.81 286 VAL A CA 1
ATOM 2275 C C . VAL A 1 286 ? 11.842 4.631 -32.526 1.00 97.81 286 VAL A C 1
ATOM 2277 O O . VAL A 1 286 ? 11.973 5.787 -32.134 1.00 97.81 286 VAL A O 1
ATOM 2280 N N . VAL A 1 287 ? 12.896 3.832 -32.728 1.00 97.94 287 VAL A N 1
ATOM 2281 C CA . VAL A 1 287 ? 14.288 4.263 -32.496 1.00 97.94 287 VAL A CA 1
ATOM 2282 C C . VAL A 1 287 ? 14.657 5.449 -33.393 1.00 97.94 287 VAL A C 1
ATOM 2284 O O . VAL A 1 287 ? 15.148 6.462 -32.892 1.00 97.94 287 VAL A O 1
ATOM 2287 N N . ARG A 1 288 ? 14.352 5.391 -34.699 1.00 97.75 288 ARG A N 1
ATOM 2288 C CA . ARG A 1 288 ? 14.572 6.527 -35.619 1.00 97.75 288 ARG A CA 1
ATOM 2289 C C . ARG A 1 288 ? 13.785 7.769 -35.208 1.00 97.75 288 ARG A C 1
ATOM 2291 O O . ARG A 1 288 ? 14.301 8.881 -35.266 1.00 97.75 288 ARG A O 1
ATOM 2298 N N . MET A 1 289 ? 12.540 7.588 -34.773 1.00 97.25 289 MET A N 1
ATOM 2299 C CA . MET A 1 289 ? 11.707 8.688 -34.291 1.00 97.25 289 MET A CA 1
ATOM 2300 C C . MET A 1 289 ? 12.302 9.324 -33.030 1.00 97.25 289 MET A C 1
ATOM 2302 O O . MET A 1 289 ? 12.404 10.547 -32.946 1.00 97.25 289 MET A O 1
ATOM 2306 N N . ALA A 1 290 ? 12.760 8.508 -32.079 1.00 97.56 290 ALA A N 1
ATOM 2307 C CA . ALA A 1 290 ? 13.429 8.981 -30.876 1.00 97.56 290 ALA A CA 1
ATOM 2308 C C . ALA A 1 290 ? 14.703 9.773 -31.204 1.00 97.56 290 ALA A C 1
ATOM 2310 O O . ALA A 1 290 ? 14.922 10.823 -30.606 1.00 97.56 290 ALA A O 1
ATOM 2311 N N . GLN A 1 291 ? 15.499 9.344 -32.192 1.00 96.75 291 GLN A N 1
ATOM 2312 C CA . GLN A 1 291 ? 16.678 10.090 -32.656 1.00 96.75 291 GLN A CA 1
ATOM 2313 C C . GLN A 1 291 ? 16.314 11.507 -33.129 1.00 96.75 291 GLN A C 1
ATOM 2315 O O . GLN A 1 291 ? 16.989 12.461 -32.747 1.00 96.75 291 GLN A O 1
ATOM 2320 N N . THR A 1 292 ? 15.202 11.683 -33.852 1.00 97.44 292 THR A N 1
ATOM 2321 C CA . THR A 1 292 ? 14.716 13.021 -34.237 1.00 97.44 292 THR A CA 1
ATOM 2322 C C . THR A 1 292 ? 14.397 13.896 -33.016 1.00 97.44 292 THR A C 1
ATOM 2324 O O . THR A 1 292 ? 14.702 15.088 -33.005 1.00 97.44 292 THR A O 1
ATOM 2327 N N . TYR A 1 293 ? 13.821 13.330 -31.951 1.00 96.69 293 TYR A N 1
ATOM 2328 C CA . TYR A 1 293 ? 13.589 14.071 -30.703 1.00 96.69 293 TYR A CA 1
ATOM 2329 C C . TYR A 1 293 ? 14.891 14.399 -29.965 1.00 96.69 293 TYR A C 1
ATOM 2331 O O . TYR A 1 293 ? 15.021 15.500 -29.428 1.00 96.69 293 TYR A O 1
ATOM 2339 N N . VAL A 1 294 ? 15.886 13.505 -30.004 1.00 96.06 294 VAL A N 1
ATOM 2340 C CA . VAL A 1 294 ? 17.231 13.781 -29.476 1.00 96.06 294 VAL A CA 1
ATOM 2341 C C . VAL A 1 294 ? 17.884 14.954 -30.206 1.00 96.06 294 VAL A C 1
ATOM 2343 O O . VAL A 1 294 ? 18.418 15.847 -29.548 1.00 96.06 294 VAL A O 1
ATOM 2346 N N . GLU A 1 295 ? 17.832 14.980 -31.538 1.00 95.50 295 GLU A N 1
ATOM 2347 C CA . GLU A 1 295 ? 18.384 16.065 -32.367 1.00 95.50 295 GLU A CA 1
ATOM 2348 C C . GLU A 1 295 ? 17.715 17.413 -32.077 1.00 95.50 295 GLU A C 1
ATOM 2350 O O . GLU A 1 295 ? 18.381 18.448 -32.039 1.00 95.50 295 GLU A O 1
ATOM 2355 N N . ASN A 1 296 ? 16.413 17.391 -31.789 1.00 94.06 296 ASN A N 1
ATOM 2356 C CA . ASN A 1 296 ? 15.638 18.575 -31.423 1.00 94.06 296 ASN A CA 1
ATOM 2357 C C . ASN A 1 296 ? 15.785 18.983 -29.943 1.00 94.06 296 ASN A C 1
ATOM 2359 O O . ASN A 1 296 ? 15.216 19.993 -29.527 1.00 94.06 296 ASN A O 1
ATOM 2363 N N . GLY A 1 297 ? 16.542 18.224 -29.144 1.00 90.88 297 GLY A N 1
ATOM 2364 C CA . GLY A 1 297 ? 16.784 18.500 -27.727 1.00 90.88 297 GLY A CA 1
ATOM 2365 C C . GLY A 1 297 ? 15.669 18.056 -26.773 1.00 90.88 297 GLY A C 1
ATOM 2366 O O . GLY A 1 297 ? 15.769 18.319 -25.574 1.00 90.88 297 GLY A O 1
ATOM 2367 N N . ASP A 1 298 ? 14.640 17.350 -27.252 1.00 94.44 298 ASP A N 1
ATOM 2368 C CA . ASP A 1 298 ? 13.586 16.763 -26.413 1.00 94.44 298 ASP A CA 1
ATOM 2369 C C . ASP A 1 298 ? 14.006 15.380 -25.896 1.00 94.44 298 ASP A C 1
ATOM 2371 O O . ASP A 1 298 ? 13.491 14.321 -26.263 1.00 94.44 298 ASP A O 1
ATOM 2375 N N . LEU A 1 299 ? 15.018 15.408 -25.034 1.00 92.69 299 LEU A N 1
ATOM 2376 C CA . LEU A 1 299 ? 15.640 14.207 -24.487 1.00 92.69 299 LEU A CA 1
ATOM 2377 C C . LEU A 1 299 ? 14.676 13.394 -23.614 1.00 92.69 299 LEU A C 1
ATOM 2379 O O . LEU A 1 299 ? 14.787 12.173 -23.552 1.00 92.69 299 LEU A O 1
ATOM 2383 N N . ARG A 1 300 ? 13.724 14.050 -22.941 1.00 88.50 300 ARG A N 1
ATOM 2384 C CA . ARG A 1 300 ? 12.770 13.368 -22.056 1.00 88.50 300 ARG A CA 1
ATOM 2385 C C . ARG A 1 300 ? 11.786 12.532 -22.860 1.00 88.50 300 ARG A C 1
ATOM 2387 O O . ARG A 1 300 ? 11.576 11.373 -22.519 1.00 88.50 300 ARG A O 1
ATOM 2394 N N . PHE A 1 301 ? 11.242 13.082 -23.945 1.00 93.75 301 PHE A N 1
ATOM 2395 C CA . PHE A 1 301 ? 10.343 12.316 -24.799 1.00 93.75 301 PHE A CA 1
ATOM 2396 C C . PHE A 1 301 ? 11.083 11.225 -25.584 1.00 93.75 301 PHE A C 1
ATOM 2398 O O . PHE A 1 301 ? 10.579 10.109 -25.710 1.00 93.75 301 PHE A O 1
ATOM 2405 N N . ALA A 1 302 ? 12.320 11.493 -26.023 1.00 96.19 302 ALA A N 1
ATOM 2406 C CA . ALA A 1 302 ? 13.172 10.462 -26.612 1.00 96.19 302 ALA A CA 1
ATOM 2407 C C . ALA A 1 302 ? 13.395 9.274 -25.654 1.00 96.19 302 ALA A C 1
ATOM 2409 O O . ALA A 1 302 ? 13.277 8.124 -26.076 1.00 96.19 302 ALA A O 1
ATOM 2410 N N . ALA A 1 303 ? 13.650 9.535 -24.365 1.00 94.06 303 ALA A N 1
ATOM 2411 C CA . ALA A 1 303 ? 13.784 8.486 -23.351 1.00 94.06 303 ALA A CA 1
ATOM 2412 C C . ALA A 1 303 ? 12.494 7.664 -23.190 1.00 94.06 303 ALA A C 1
ATOM 2414 O O . ALA A 1 303 ? 12.563 6.441 -23.084 1.00 94.06 303 ALA A O 1
ATOM 2415 N N . THR A 1 304 ? 11.319 8.304 -23.226 1.00 94.25 304 THR A N 1
ATOM 2416 C CA . THR A 1 304 ? 10.020 7.610 -23.178 1.00 94.25 304 THR A CA 1
ATOM 2417 C C . THR A 1 304 ? 9.851 6.638 -24.346 1.00 94.25 304 THR A C 1
ATOM 2419 O O . THR A 1 304 ? 9.533 5.470 -24.132 1.00 94.25 304 THR A O 1
ATOM 2422 N N . LEU A 1 305 ? 10.112 7.089 -25.577 1.00 96.94 305 LEU A N 1
ATOM 2423 C CA . LEU A 1 305 ? 9.996 6.245 -26.771 1.00 96.94 305 LEU A CA 1
ATOM 2424 C C . LEU A 1 305 ? 10.955 5.050 -26.722 1.00 96.94 305 LEU A C 1
ATOM 2426 O O . LEU A 1 305 ? 10.549 3.915 -26.965 1.00 96.94 305 LEU A O 1
ATOM 2430 N N . LEU A 1 306 ? 12.217 5.299 -26.373 1.00 97.62 306 LEU A N 1
ATOM 2431 C CA . LEU A 1 306 ? 13.239 4.255 -26.301 1.00 97.62 306 LEU A CA 1
ATOM 2432 C C . LEU A 1 306 ? 12.962 3.256 -25.170 1.00 97.62 306 LEU A C 1
ATOM 2434 O O . LEU A 1 306 ? 13.184 2.063 -25.354 1.00 97.62 306 LEU A O 1
ATOM 2438 N N . SER A 1 307 ? 12.409 3.712 -24.042 1.00 95.06 307 SER A N 1
ATOM 2439 C CA . SER A 1 307 ? 11.965 2.841 -22.949 1.00 95.06 307 SER A CA 1
ATOM 2440 C C . SER A 1 307 ? 10.918 1.831 -23.428 1.00 95.06 307 SER A C 1
ATOM 2442 O O . SER A 1 307 ? 11.084 0.632 -23.210 1.00 95.06 307 SER A O 1
ATOM 2444 N N . HIS A 1 308 ? 9.900 2.266 -24.182 1.00 96.44 308 HIS A N 1
ATOM 2445 C CA . HIS A 1 308 ? 8.906 1.345 -24.748 1.00 96.44 308 HIS A CA 1
ATOM 2446 C C . HIS A 1 308 ? 9.524 0.291 -25.677 1.00 96.44 308 HIS A C 1
ATOM 2448 O O . HIS A 1 308 ? 9.072 -0.853 -25.664 1.00 96.44 308 HIS A O 1
ATOM 2454 N N . VAL A 1 309 ? 10.567 0.636 -26.443 1.00 97.25 309 VAL A N 1
ATOM 2455 C CA . VAL A 1 309 ? 11.289 -0.337 -27.281 1.00 97.25 309 VAL A CA 1
ATOM 2456 C C . VAL A 1 309 ? 12.055 -1.344 -26.426 1.00 97.25 309 VAL A C 1
ATOM 2458 O O . VAL A 1 309 ? 11.915 -2.542 -26.650 1.00 97.25 309 VAL A O 1
ATOM 2461 N N . VAL A 1 310 ? 12.807 -0.886 -25.420 1.00 96.06 310 VAL A N 1
ATOM 2462 C CA . VAL A 1 310 ? 13.593 -1.762 -24.530 1.00 96.06 310 VAL A CA 1
ATOM 2463 C C . VAL A 1 310 ? 12.694 -2.697 -23.714 1.00 96.06 310 VAL A C 1
ATOM 2465 O O . VAL A 1 310 ? 13.033 -3.863 -23.520 1.00 96.06 310 VAL A O 1
ATOM 2468 N N . PHE A 1 311 ? 11.529 -2.225 -23.268 1.00 91.56 311 PHE A N 1
ATOM 2469 C CA . PHE A 1 311 ? 10.547 -3.069 -22.586 1.00 91.56 311 PHE A CA 1
ATOM 2470 C C . PHE A 1 311 ? 9.835 -4.047 -23.535 1.00 91.56 311 PHE A C 1
ATOM 2472 O O . PHE A 1 311 ? 9.501 -5.158 -23.121 1.00 91.56 311 PHE A O 1
ATOM 2479 N N . ALA A 1 312 ? 9.601 -3.667 -24.796 1.00 93.69 312 ALA A N 1
ATOM 2480 C CA . ALA A 1 312 ? 9.004 -4.552 -25.798 1.00 93.69 312 ALA A CA 1
ATOM 2481 C C . ALA A 1 312 ? 9.973 -5.652 -26.268 1.00 93.69 312 ALA A C 1
ATOM 2483 O O . ALA A 1 312 ? 9.541 -6.786 -26.490 1.00 93.69 312 ALA A O 1
ATOM 2484 N N . ASP A 1 313 ? 11.257 -5.311 -26.408 1.00 93.25 313 ASP A N 1
ATOM 2485 C CA . ASP A 1 313 ? 12.350 -6.190 -26.821 1.00 93.25 313 ASP A CA 1
ATOM 2486 C C . ASP A 1 313 ? 13.640 -5.855 -26.052 1.00 93.25 313 ASP A C 1
ATOM 2488 O O . ASP A 1 313 ? 14.442 -5.000 -26.437 1.00 93.25 313 ASP A O 1
ATOM 2492 N N . SER A 1 314 ? 13.872 -6.587 -24.961 1.00 89.44 314 SER A N 1
ATOM 2493 C CA . SER A 1 314 ? 15.042 -6.402 -24.094 1.00 89.44 314 SER A CA 1
ATOM 2494 C C . SER A 1 314 ? 16.373 -6.805 -24.741 1.00 89.44 314 SER A C 1
ATOM 2496 O O . SER A 1 314 ? 17.433 -6.564 -24.153 1.00 89.44 314 SER A O 1
ATOM 2498 N N . LYS A 1 315 ? 16.346 -7.405 -25.940 1.00 91.75 315 LYS A N 1
ATOM 2499 C CA . LYS A 1 315 ? 17.533 -7.781 -26.725 1.00 91.75 315 LYS A CA 1
ATOM 2500 C C . LYS A 1 315 ? 17.856 -6.776 -27.834 1.00 91.75 315 LYS A C 1
ATOM 2502 O O . LYS A 1 315 ? 18.793 -6.997 -28.596 1.00 91.75 315 LYS A O 1
ATOM 2507 N N . HIS A 1 316 ? 17.115 -5.674 -27.926 1.00 95.75 316 HIS A N 1
ATOM 2508 C CA . HIS A 1 316 ? 17.344 -4.653 -28.938 1.00 95.75 316 HIS A CA 1
ATOM 2509 C C . HIS A 1 316 ? 18.521 -3.735 -28.563 1.00 95.75 316 HIS A C 1
ATOM 2511 O O . HIS A 1 316 ? 18.339 -2.652 -28.000 1.00 95.75 316 HIS A O 1
ATOM 2517 N N . ASP A 1 317 ? 19.742 -4.146 -28.911 1.00 95.50 317 ASP A N 1
ATOM 2518 C CA . ASP A 1 317 ? 20.982 -3.460 -28.511 1.00 95.50 317 ASP A CA 1
ATOM 2519 C C . ASP A 1 317 ? 21.022 -1.974 -28.908 1.00 95.50 317 ASP A C 1
ATOM 2521 O O . ASP A 1 317 ? 21.408 -1.128 -28.101 1.00 95.50 317 ASP A O 1
ATOM 2525 N N . GLU A 1 318 ? 20.555 -1.625 -30.112 1.00 96.75 318 GLU A N 1
ATOM 2526 C CA . GLU A 1 318 ? 20.533 -0.226 -30.571 1.00 96.75 318 GLU A CA 1
ATOM 2527 C C . GLU A 1 318 ? 19.620 0.665 -29.708 1.00 96.75 318 GLU A C 1
ATOM 2529 O O . GLU A 1 318 ? 19.989 1.790 -29.375 1.00 96.75 318 GLU A O 1
ATOM 2534 N N . ALA A 1 319 ? 18.453 0.162 -29.291 1.00 97.00 319 ALA A N 1
ATOM 2535 C CA . ALA A 1 319 ? 17.518 0.906 -28.453 1.00 97.00 319 ALA A CA 1
ATOM 2536 C C . ALA A 1 319 ? 18.063 1.079 -27.032 1.00 97.00 319 ALA A C 1
ATOM 2538 O O . ALA A 1 319 ? 17.920 2.153 -26.444 1.00 97.00 319 ALA A O 1
ATOM 2539 N N . LYS A 1 320 ? 18.733 0.049 -26.500 1.00 97.25 320 LYS A N 1
ATOM 2540 C CA . LYS A 1 320 ? 19.393 0.104 -25.192 1.00 97.25 320 LYS A CA 1
ATOM 2541 C C . LYS A 1 320 ? 20.528 1.120 -25.171 1.00 97.25 320 LYS A C 1
ATOM 2543 O O . LYS A 1 320 ? 20.580 1.936 -24.253 1.00 97.25 320 LYS A O 1
ATOM 2548 N N . GLU A 1 321 ? 21.395 1.116 -26.183 1.00 97.75 321 GLU A N 1
ATOM 2549 C CA . GLU A 1 321 ? 22.488 2.089 -26.268 1.00 97.75 321 GLU A CA 1
ATOM 2550 C C . GLU A 1 321 ? 21.955 3.511 -26.484 1.00 97.75 321 GLU A C 1
ATOM 2552 O O . GLU A 1 321 ? 22.401 4.449 -25.824 1.00 97.75 321 GLU A O 1
ATOM 2557 N N . ALA A 1 322 ? 20.940 3.684 -27.337 1.00 97.25 322 ALA A N 1
ATOM 2558 C CA . ALA A 1 322 ? 20.296 4.979 -27.520 1.00 97.25 322 ALA A CA 1
ATOM 2559 C C . ALA A 1 322 ? 19.672 5.498 -26.210 1.00 97.25 322 ALA A C 1
ATOM 2561 O O . ALA A 1 322 ? 19.850 6.670 -25.871 1.00 97.25 322 ALA A O 1
ATOM 2562 N N . LEU A 1 323 ? 18.984 4.642 -25.444 1.00 97.88 323 LEU A N 1
ATOM 2563 C CA . LEU A 1 323 ? 18.391 5.021 -24.158 1.00 97.88 323 LEU A CA 1
ATOM 2564 C C . LEU A 1 323 ? 19.463 5.349 -23.113 1.00 97.88 323 LEU A C 1
ATOM 2566 O O . LEU A 1 323 ? 19.296 6.308 -22.356 1.00 97.88 323 LEU A O 1
ATOM 2570 N N . ALA A 1 324 ? 20.572 4.607 -23.095 1.00 97.31 324 ALA A N 1
ATOM 2571 C CA . ALA A 1 324 ? 21.705 4.877 -22.216 1.00 97.31 324 ALA A CA 1
ATOM 2572 C C . ALA A 1 324 ? 22.315 6.258 -22.505 1.00 97.31 324 ALA A C 1
ATOM 2574 O O . ALA A 1 324 ? 22.446 7.072 -21.593 1.00 97.31 324 ALA A O 1
ATOM 2575 N N . LEU A 1 325 ? 22.580 6.580 -23.776 1.00 97.50 325 LEU A N 1
ATOM 2576 C CA . LEU A 1 325 ? 23.109 7.886 -24.189 1.00 97.50 325 LEU A CA 1
ATOM 2577 C C . LEU A 1 325 ? 22.162 9.046 -23.852 1.00 97.50 325 LEU A C 1
ATOM 2579 O O . LEU A 1 325 ? 22.602 10.125 -23.445 1.00 97.50 325 LEU A O 1
ATOM 2583 N N . VAL A 1 326 ? 20.851 8.853 -24.026 1.00 97.19 326 VAL A N 1
ATOM 2584 C CA . VAL A 1 326 ? 19.847 9.860 -23.648 1.00 97.19 326 VAL A CA 1
ATOM 2585 C C . VAL A 1 326 ? 19.816 10.051 -22.132 1.00 97.19 326 VAL A C 1
ATOM 2587 O O . VAL A 1 326 ? 19.795 11.193 -21.664 1.00 97.19 326 VAL A O 1
ATOM 2590 N N . SER A 1 327 ? 19.878 8.959 -21.370 1.00 94.38 327 SER A N 1
ATOM 2591 C CA . SER A 1 327 ? 19.922 8.991 -19.907 1.00 94.38 327 SER A CA 1
ATOM 2592 C C . SER A 1 327 ? 21.179 9.708 -19.407 1.00 94.38 327 SER A C 1
ATOM 2594 O O . SER A 1 327 ? 21.071 10.590 -18.562 1.00 94.38 327 SER A O 1
ATOM 2596 N N . GLU A 1 328 ? 22.353 9.467 -19.995 1.00 96.38 328 GLU A N 1
ATOM 2597 C CA . GLU A 1 328 ? 23.582 10.209 -19.668 1.00 96.38 328 GLU A CA 1
ATOM 2598 C C . GLU A 1 328 ? 23.435 11.716 -19.889 1.00 96.38 328 GLU A C 1
ATOM 2600 O O . GLU A 1 328 ? 23.773 12.511 -19.008 1.00 96.38 328 GLU A O 1
ATOM 2605 N N . LYS A 1 329 ? 22.879 12.130 -21.037 1.00 95.50 329 LYS A N 1
ATOM 2606 C CA . LYS A 1 329 ? 22.634 13.553 -21.321 1.00 95.50 329 LYS A CA 1
ATOM 2607 C C . LYS A 1 329 ? 21.680 14.178 -20.300 1.00 95.50 329 LYS A C 1
ATOM 2609 O O . LYS A 1 329 ? 21.927 15.297 -19.849 1.00 95.50 329 LYS A O 1
ATOM 2614 N N . LEU A 1 330 ? 20.619 13.465 -19.912 1.00 90.25 330 LEU A N 1
ATOM 2615 C CA . LEU A 1 330 ? 19.690 13.906 -18.867 1.00 90.25 330 LEU A CA 1
ATOM 2616 C C . LEU A 1 330 ? 20.373 13.988 -17.493 1.00 90.25 330 LEU A C 1
ATOM 2618 O O . LEU A 1 330 ? 20.178 14.972 -16.783 1.00 90.25 330 LEU A O 1
ATOM 2622 N N . GLY A 1 331 ? 21.219 13.016 -17.146 1.00 84.31 331 GLY A N 1
ATOM 2623 C CA . GLY A 1 331 ? 21.988 12.997 -15.901 1.00 84.31 331 GLY A CA 1
ATOM 2624 C C . GLY A 1 331 ? 23.028 14.118 -15.812 1.00 84.31 331 GLY A C 1
ATOM 2625 O O . GLY A 1 331 ? 23.213 14.711 -14.749 1.00 84.31 331 GLY A O 1
ATOM 2626 N N . TYR A 1 332 ? 23.680 14.475 -16.921 1.00 89.62 332 TYR A N 1
ATOM 2627 C CA . TYR A 1 332 ? 24.597 15.619 -16.970 1.00 89.62 332 TYR A CA 1
ATOM 2628 C C . TYR A 1 332 ? 23.881 16.968 -16.891 1.00 89.62 332 TYR A C 1
ATOM 2630 O O . TYR A 1 332 ? 24.446 17.915 -16.349 1.00 89.62 332 TYR A O 1
ATOM 2638 N N . GLY A 1 333 ? 22.645 17.049 -17.388 1.00 83.12 333 GLY A N 1
ATOM 2639 C CA . GLY A 1 333 ? 21.800 18.238 -17.272 1.00 83.12 333 GLY A CA 1
ATOM 2640 C C . GLY A 1 333 ? 21.027 18.352 -15.953 1.00 83.12 333 GLY A C 1
ATOM 2641 O O . GLY A 1 333 ? 20.325 19.343 -15.757 1.00 83.12 333 GLY A O 1
ATOM 2642 N N . ALA A 1 334 ? 21.105 17.356 -15.065 1.00 75.00 334 ALA A N 1
ATOM 2643 C CA . ALA A 1 334 ? 20.344 17.333 -13.821 1.00 75.00 334 ALA A CA 1
ATOM 2644 C C . ALA A 1 334 ? 21.045 18.126 -12.706 1.00 75.00 334 ALA A C 1
ATOM 2646 O O . ALA A 1 334 ? 22.141 17.782 -12.270 1.00 75.00 334 ALA A O 1
ATOM 2647 N N . GLU A 1 335 ? 20.362 19.150 -12.194 1.00 70.06 335 GLU A N 1
ATOM 2648 C CA . GLU A 1 335 ? 20.746 19.869 -10.968 1.00 70.06 335 GLU A CA 1
ATOM 2649 C C . GLU A 1 335 ? 20.459 19.035 -9.703 1.00 70.06 335 GLU A C 1
ATOM 2651 O O . GLU A 1 335 ? 21.145 19.149 -8.691 1.00 70.06 335 GLU A O 1
ATOM 2656 N N . ASN A 1 336 ? 19.462 18.144 -9.766 1.00 64.56 336 ASN A N 1
ATOM 2657 C CA . ASN A 1 336 ? 19.093 17.258 -8.667 1.00 64.56 336 ASN A CA 1
ATOM 2658 C C . ASN A 1 336 ? 20.031 16.035 -8.603 1.00 64.56 336 ASN A C 1
ATOM 2660 O O . ASN A 1 336 ? 20.062 15.215 -9.522 1.00 64.56 336 ASN A O 1
ATOM 2664 N N . GLY A 1 337 ? 20.765 15.902 -7.492 1.00 46.06 337 GLY A N 1
ATOM 2665 C CA . GLY A 1 337 ? 21.718 14.809 -7.257 1.00 46.06 337 GLY A CA 1
ATOM 2666 C C . GLY A 1 337 ? 21.110 13.401 -7.371 1.00 46.06 337 GLY A C 1
ATOM 2667 O O . GLY A 1 337 ? 21.643 12.586 -8.122 1.00 46.06 337 GLY A O 1
ATOM 2668 N N . PRO A 1 338 ? 19.982 13.099 -6.702 1.00 54.44 338 PRO A N 1
ATOM 2669 C CA . PRO A 1 338 ? 19.296 11.817 -6.870 1.00 54.44 338 PRO A CA 1
ATOM 2670 C C . PRO A 1 338 ? 18.905 11.502 -8.321 1.00 54.44 338 PRO A C 1
ATOM 2672 O O . PRO A 1 338 ? 19.180 10.408 -8.802 1.00 54.44 338 PRO A O 1
ATOM 2675 N N . TRP A 1 339 ? 18.342 12.465 -9.055 1.00 51.00 339 TRP A N 1
ATOM 2676 C CA . TRP A 1 339 ? 17.982 12.287 -10.466 1.00 51.00 339 TRP A CA 1
ATOM 2677 C C . TRP A 1 339 ? 19.207 12.000 -11.331 1.00 51.00 339 TRP A C 1
ATOM 2679 O O . TRP A 1 339 ? 19.167 11.098 -12.166 1.00 51.00 339 TRP A O 1
ATOM 2689 N N . ARG A 1 340 ? 20.308 12.732 -11.113 1.00 72.50 340 ARG A N 1
ATOM 2690 C CA . ARG A 1 340 ? 21.591 12.455 -11.768 1.00 72.50 340 ARG A CA 1
ATOM 2691 C C . ARG A 1 340 ? 22.012 11.005 -11.537 1.00 72.50 340 ARG A C 1
ATOM 2693 O O . ARG A 1 340 ? 22.345 10.324 -12.500 1.00 72.50 340 ARG A O 1
ATOM 2700 N N . ASN A 1 341 ? 21.970 10.535 -10.292 1.00 63.88 341 ASN A N 1
ATOM 2701 C CA . ASN A 1 341 ? 22.366 9.169 -9.955 1.00 63.88 341 ASN A CA 1
ATOM 2702 C C . ASN A 1 341 ? 21.472 8.139 -10.656 1.00 63.88 341 ASN A C 1
ATOM 2704 O O . ASN A 1 341 ? 21.996 7.245 -11.309 1.00 63.88 341 ASN A O 1
ATOM 2708 N N . CYS A 1 342 ? 20.146 8.299 -10.608 1.00 72.31 342 CYS A N 1
ATOM 2709 C CA . CYS A 1 342 ? 19.216 7.381 -11.271 1.00 72.31 342 CYS A CA 1
ATOM 2710 C C . CYS A 1 342 ? 19.469 7.274 -12.782 1.00 72.31 342 CYS A C 1
ATOM 2712 O O . CYS A 1 342 ? 19.516 6.168 -13.315 1.00 72.31 342 CYS A O 1
ATOM 2714 N N . TYR A 1 343 ? 19.672 8.399 -13.476 1.00 81.62 343 TYR A N 1
ATOM 2715 C CA . TYR A 1 343 ? 19.947 8.382 -14.915 1.00 81.62 343 TYR A CA 1
ATOM 2716 C C . TYR A 1 343 ? 21.276 7.707 -15.265 1.00 81.62 343 TYR A C 1
ATOM 2718 O O . TYR A 1 343 ? 21.338 6.941 -16.225 1.00 81.62 343 TYR A O 1
ATOM 2726 N N . LEU A 1 344 ? 22.338 7.998 -14.509 1.00 87.06 344 LEU A N 1
ATOM 2727 C CA . LEU A 1 344 ? 23.667 7.450 -14.785 1.00 87.06 344 LEU A CA 1
ATOM 2728 C C . LEU A 1 344 ? 23.739 5.954 -14.453 1.00 87.06 344 LEU A C 1
ATOM 2730 O O . LEU A 1 344 ? 24.278 5.189 -15.249 1.00 87.06 344 LEU A O 1
ATOM 2734 N N . THR A 1 345 ? 23.128 5.523 -13.346 1.00 83.56 345 THR A N 1
ATOM 2735 C CA . THR A 1 345 ? 23.021 4.099 -13.005 1.00 83.56 345 THR A CA 1
ATOM 2736 C C . THR A 1 345 ? 22.179 3.346 -14.035 1.00 83.56 345 THR A C 1
ATOM 2738 O O . THR A 1 345 ? 22.610 2.305 -14.521 1.00 83.56 345 THR A O 1
ATOM 2741 N N . GLY A 1 346 ? 21.032 3.896 -14.453 1.00 85.94 346 GLY A N 1
ATOM 2742 C CA . GLY A 1 346 ? 20.204 3.279 -15.494 1.00 85.94 346 GLY A CA 1
ATOM 2743 C C . GLY A 1 346 ? 20.935 3.134 -16.835 1.00 85.94 346 GLY A C 1
ATOM 2744 O O . GLY A 1 346 ? 20.806 2.109 -17.502 1.00 85.94 346 GLY A O 1
ATOM 2745 N N . ALA A 1 347 ? 21.759 4.116 -17.220 1.00 93.12 347 ALA A N 1
ATOM 2746 C CA . ALA A 1 347 ? 22.594 4.025 -18.420 1.00 93.12 347 ALA A CA 1
ATOM 2747 C C . ALA A 1 347 ? 23.645 2.904 -18.329 1.00 93.12 347 ALA A C 1
ATOM 2749 O O . ALA A 1 347 ? 23.879 2.187 -19.304 1.00 93.12 347 ALA A O 1
ATOM 2750 N N . ASP A 1 348 ? 24.265 2.734 -17.162 1.00 90.00 348 ASP A N 1
ATOM 2751 C CA . ASP A 1 348 ? 25.227 1.661 -16.912 1.00 90.00 348 ASP A CA 1
ATOM 2752 C C . ASP A 1 348 ? 24.572 0.270 -16.956 1.00 90.00 348 ASP A C 1
ATOM 2754 O O . ASP A 1 348 ? 25.106 -0.644 -17.593 1.00 90.00 348 ASP A O 1
ATOM 2758 N N . GLU A 1 349 ? 23.394 0.117 -16.349 1.00 89.19 349 GLU A N 1
ATOM 2759 C CA . GLU A 1 349 ? 22.631 -1.138 -16.345 1.00 89.19 349 GLU A CA 1
ATOM 2760 C C . GLU A 1 349 ? 22.139 -1.524 -17.744 1.00 89.19 349 GLU A C 1
ATOM 2762 O O . GLU A 1 349 ? 22.250 -2.687 -18.145 1.00 89.19 349 GLU A O 1
ATOM 2767 N N . LEU A 1 350 ? 21.686 -0.552 -18.544 1.00 91.12 350 LEU A N 1
ATOM 2768 C CA . LEU A 1 350 ? 21.344 -0.774 -19.954 1.00 91.12 350 LEU A CA 1
ATOM 2769 C C . LEU A 1 350 ? 22.539 -1.316 -20.751 1.00 91.12 350 LEU A C 1
ATOM 2771 O O . LEU A 1 350 ? 22.357 -2.157 -21.631 1.00 91.12 350 LEU A O 1
ATOM 2775 N N . ARG A 1 351 ? 23.766 -0.924 -20.400 1.00 93.50 351 ARG A N 1
ATOM 2776 C CA . ARG A 1 351 ? 25.011 -1.438 -20.999 1.00 93.50 351 ARG A CA 1
ATOM 2777 C C . ARG A 1 351 ? 25.526 -2.726 -20.349 1.00 93.50 351 ARG A C 1
ATOM 2779 O O . ARG A 1 351 ? 26.615 -3.192 -20.677 1.00 93.50 351 ARG A O 1
ATOM 2786 N N . GLY A 1 352 ? 24.742 -3.328 -19.456 1.00 86.31 352 GLY A N 1
ATOM 2787 C CA . GLY A 1 352 ? 25.036 -4.619 -18.840 1.00 86.31 352 GLY A CA 1
ATOM 2788 C C . GLY A 1 352 ? 25.959 -4.551 -17.626 1.00 86.31 352 GLY A C 1
ATOM 2789 O O . GLY A 1 352 ? 26.404 -5.600 -17.159 1.00 86.31 352 GLY A O 1
ATOM 2790 N N . LYS A 1 353 ? 26.251 -3.360 -17.085 1.00 87.06 353 LYS A N 1
ATOM 2791 C CA . LYS A 1 353 ? 26.905 -3.263 -15.777 1.00 87.06 353 LYS A CA 1
ATOM 2792 C C . LYS A 1 353 ? 25.867 -3.516 -14.694 1.00 87.06 353 LYS A C 1
ATOM 2794 O O . LYS A 1 353 ? 25.030 -2.668 -14.415 1.00 87.06 353 LYS A O 1
ATOM 2799 N N . LEU A 1 354 ? 25.948 -4.680 -14.069 1.00 73.94 354 LEU A N 1
ATOM 2800 C CA . LEU A 1 354 ? 25.228 -4.950 -12.833 1.00 73.94 354 LEU A CA 1
ATOM 2801 C C . LEU A 1 354 ? 26.143 -4.570 -11.676 1.00 73.94 354 LEU A C 1
ATOM 2803 O O . LEU A 1 354 ? 27.271 -5.055 -11.597 1.00 73.94 354 LEU A O 1
ATOM 2807 N N . TYR A 1 355 ? 25.667 -3.696 -10.797 1.00 71.06 355 TYR A N 1
ATOM 2808 C CA . TYR A 1 355 ? 26.354 -3.374 -9.555 1.00 71.06 355 TYR A CA 1
ATOM 2809 C C . TYR A 1 355 ? 25.912 -4.390 -8.501 1.00 71.06 355 TYR A C 1
ATOM 2811 O O . TYR A 1 355 ? 24.795 -4.274 -7.995 1.00 71.06 355 TYR A O 1
ATOM 2819 N N . PRO A 1 356 ? 26.720 -5.423 -8.185 1.00 61.78 356 PRO A N 1
ATOM 2820 C CA . PRO A 1 356 ? 26.364 -6.348 -7.126 1.00 61.78 356 PRO A CA 1
ATOM 2821 C C . PRO A 1 356 ? 26.272 -5.559 -5.825 1.00 61.78 356 PRO A C 1
ATOM 2823 O O . PRO A 1 356 ? 27.250 -4.974 -5.358 1.00 61.78 356 PRO A O 1
ATOM 2826 N N . VAL A 1 357 ? 25.080 -5.532 -5.246 1.00 55.66 357 VAL A N 1
ATOM 2827 C CA . VAL A 1 357 ? 24.876 -4.966 -3.922 1.00 55.66 357 VAL A CA 1
ATOM 2828 C C . VAL A 1 357 ? 25.396 -5.997 -2.925 1.00 55.66 357 VAL A C 1
ATOM 2830 O O . VAL A 1 357 ? 24.700 -6.950 -2.590 1.00 55.66 357 VAL A O 1
ATOM 2833 N N . SER A 1 358 ? 26.643 -5.847 -2.472 1.00 51.53 358 SER A N 1
ATOM 2834 C CA . SER A 1 358 ? 27.105 -6.563 -1.282 1.00 51.53 358 SER A CA 1
ATOM 2835 C C . SER A 1 358 ? 26.614 -5.794 -0.061 1.00 51.53 358 SER A C 1
ATOM 2837 O O . SER A 1 358 ? 27.266 -4.860 0.409 1.00 51.53 358 SER A O 1
ATOM 2839 N N . PHE A 1 359 ? 25.429 -6.147 0.418 1.00 46.97 359 PHE A N 1
ATOM 2840 C CA . PHE A 1 359 ? 24.974 -5.703 1.725 1.00 46.97 359 PHE A CA 1
ATOM 2841 C C . PHE A 1 359 ? 25.531 -6.681 2.756 1.00 46.97 359 PHE A C 1
ATOM 2843 O O . PHE A 1 359 ? 25.092 -7.826 2.831 1.00 46.97 359 PHE A O 1
ATOM 2850 N N . ASP A 1 360 ? 26.542 -6.251 3.506 1.00 48.09 360 ASP A N 1
ATOM 2851 C CA . ASP A 1 360 ? 26.995 -6.988 4.678 1.00 48.09 360 ASP A CA 1
ATOM 2852 C C . ASP A 1 360 ? 26.135 -6.566 5.873 1.00 48.09 360 ASP A C 1
ATOM 2854 O O . ASP A 1 360 ? 26.379 -5.547 6.521 1.00 48.09 360 ASP A O 1
ATOM 2858 N N . THR A 1 361 ? 25.081 -7.333 6.133 1.00 51.41 361 THR A N 1
ATOM 2859 C CA . THR A 1 361 ? 24.237 -7.155 7.319 1.00 51.41 361 THR A CA 1
ATOM 2860 C C . THR A 1 361 ? 24.882 -7.726 8.583 1.00 51.41 361 THR A C 1
ATOM 2862 O O . THR A 1 361 ? 24.295 -7.604 9.651 1.00 51.41 361 THR A O 1
ATOM 2865 N N . SER A 1 362 ? 26.069 -8.340 8.484 1.00 51.78 362 SER A N 1
ATOM 2866 C CA . SER A 1 362 ? 26.736 -9.053 9.579 1.00 51.78 362 SER A CA 1
ATOM 2867 C C . SER A 1 362 ? 27.785 -8.232 10.332 1.00 51.78 362 SER A C 1
ATOM 2869 O O . SER A 1 362 ? 28.438 -8.767 11.229 1.00 51.78 362 SER A O 1
ATOM 2871 N N . ASN A 1 363 ? 27.927 -6.933 10.029 1.00 49.69 363 ASN A N 1
ATOM 2872 C CA . ASN A 1 363 ? 28.774 -6.030 10.811 1.00 49.69 363 ASN A CA 1
ATOM 2873 C C . ASN A 1 363 ? 28.418 -6.156 12.302 1.00 49.69 363 ASN A C 1
ATOM 2875 O O . ASN A 1 363 ? 27.278 -5.893 12.682 1.00 49.69 363 ASN A O 1
ATOM 2879 N N . GLU A 1 364 ? 29.397 -6.523 13.137 1.00 52.44 364 GLU A N 1
ATOM 2880 C CA . GLU A 1 364 ? 29.242 -6.750 14.580 1.00 52.44 364 GLU A CA 1
ATOM 2881 C C . GLU A 1 364 ? 28.510 -5.600 15.289 1.00 52.44 364 GLU A C 1
ATOM 2883 O O . GLU A 1 364 ? 27.769 -5.848 16.233 1.00 52.44 364 GLU A O 1
ATOM 2888 N N . GLY A 1 365 ? 28.641 -4.359 14.804 1.00 47.78 365 GLY A N 1
ATOM 2889 C CA . GLY A 1 365 ? 27.916 -3.205 15.344 1.00 47.78 365 GLY A CA 1
ATOM 2890 C C . GLY A 1 365 ? 26.415 -3.171 15.026 1.00 47.78 365 GLY A C 1
ATOM 2891 O O . GLY A 1 365 ? 25.646 -2.670 15.840 1.00 47.78 365 GLY A O 1
ATOM 2892 N N . MET A 1 366 ? 25.979 -3.710 13.880 1.00 42.84 366 MET A N 1
ATOM 2893 C CA . MET A 1 366 ? 24.551 -3.893 13.583 1.00 42.84 366 MET A CA 1
ATOM 2894 C C . MET A 1 366 ? 24.021 -5.134 14.294 1.00 42.84 366 MET A C 1
ATOM 2896 O O . MET A 1 366 ? 23.026 -5.040 14.993 1.00 42.84 366 MET A O 1
ATOM 2900 N N . THR A 1 367 ? 24.742 -6.253 14.231 1.00 52.06 367 THR A N 1
ATOM 2901 C CA . THR A 1 367 ? 24.401 -7.517 14.904 1.00 52.06 367 THR A CA 1
ATOM 2902 C C . THR A 1 367 ? 24.273 -7.364 16.430 1.00 52.06 367 THR A C 1
ATOM 2904 O O . THR A 1 367 ? 23.411 -7.983 17.038 1.00 52.06 367 THR A O 1
ATOM 2907 N N . ALA A 1 368 ? 25.077 -6.497 17.060 1.00 54.25 368 ALA A N 1
ATOM 2908 C CA . ALA A 1 368 ? 24.986 -6.181 18.491 1.00 54.25 368 ALA A CA 1
ATOM 2909 C C . ALA A 1 368 ? 23.906 -5.140 18.848 1.00 54.25 368 ALA A C 1
ATOM 2911 O O . ALA A 1 368 ? 23.597 -4.968 20.027 1.00 54.25 368 ALA A O 1
ATOM 2912 N N . ALA A 1 369 ? 23.364 -4.429 17.854 1.00 47.91 369 ALA A N 1
ATOM 2913 C CA . ALA A 1 369 ? 22.259 -3.481 18.010 1.00 47.91 369 ALA A CA 1
ATOM 2914 C C . ALA A 1 369 ? 20.892 -4.103 17.673 1.00 47.91 369 ALA A C 1
ATOM 2916 O O . ALA A 1 369 ? 19.860 -3.510 17.989 1.00 47.91 369 ALA A O 1
ATOM 2917 N N . LEU A 1 370 ? 20.893 -5.284 17.048 1.00 46.53 370 LEU A N 1
ATOM 2918 C CA . LEU A 1 370 ? 19.718 -6.123 16.859 1.00 46.53 370 LEU A CA 1
ATOM 2919 C C . LEU A 1 370 ? 19.333 -6.750 18.207 1.00 46.53 370 LEU A C 1
ATOM 2921 O O . LEU A 1 370 ? 20.174 -7.272 18.943 1.00 46.53 370 LEU A O 1
ATOM 2925 N N . LEU A 1 371 ? 18.051 -6.671 18.549 1.00 52.75 371 LEU A N 1
ATOM 2926 C CA . LEU A 1 371 ? 17.483 -7.389 19.688 1.00 52.75 371 LEU A CA 1
ATOM 2927 C C . LEU A 1 371 ? 17.510 -8.911 19.417 1.00 52.75 371 LEU A C 1
ATOM 2929 O O . LEU A 1 371 ? 17.711 -9.350 18.287 1.00 52.75 371 LEU A O 1
ATOM 2933 N N . LEU A 1 372 ? 17.332 -9.746 20.450 1.00 59.44 372 LEU A N 1
ATOM 2934 C CA . LEU A 1 372 ? 17.449 -11.216 20.342 1.00 59.44 372 LEU A CA 1
ATOM 2935 C C . LEU A 1 372 ? 16.440 -11.857 19.359 1.00 59.44 372 LEU A C 1
ATOM 2937 O O . LEU A 1 372 ? 16.594 -13.015 18.995 1.00 59.44 372 LEU A O 1
ATOM 2941 N N . ASP A 1 373 ? 15.397 -11.124 18.980 1.00 51.59 373 ASP A N 1
ATOM 2942 C CA . ASP A 1 373 ? 14.362 -11.468 18.000 1.00 51.59 373 ASP A CA 1
ATOM 2943 C C . ASP A 1 373 ? 14.670 -10.970 16.573 1.00 51.59 373 ASP A C 1
ATOM 2945 O O . ASP A 1 373 ? 13.970 -11.330 15.628 1.00 51.59 373 ASP A O 1
ATOM 2949 N N . GLN A 1 374 ? 15.710 -10.150 16.417 1.00 45.94 374 GLN A N 1
ATOM 2950 C CA . GLN A 1 374 ? 16.196 -9.610 15.146 1.00 45.94 374 GLN A CA 1
ATOM 2951 C C . GLN A 1 374 ? 17.512 -10.271 14.673 1.00 45.94 374 GLN A C 1
ATOM 2953 O O . GLN A 1 374 ? 17.940 -10.019 13.545 1.00 45.94 374 GLN A O 1
ATOM 2958 N N . LEU A 1 375 ? 18.139 -11.092 15.528 1.00 53.19 375 LEU A N 1
ATOM 2959 C CA . LEU A 1 375 ? 19.234 -12.032 15.229 1.00 53.19 375 LEU A CA 1
ATOM 2960 C C . LEU A 1 375 ? 18.683 -13.368 14.723 1.00 53.19 375 LEU A C 1
ATOM 2962 O O . LEU A 1 375 ? 19.300 -13.932 13.788 1.00 53.19 375 LEU A O 1
#

pLDDT: mean 75.64, std 18.06, range [35.31, 97.94]